Protein AF-A0A7W4J9Q9-F1 (afdb_monomer_lite)

Secondary structure (DSSP, 8-state):
-PPPSSSEEEEEEEEETTEEEEEEEES--TTEEEEEEEETTEEEEE--GGGS-B--HHHHHHS-TTS--EEEEEEEEPPTT--HHHHHTEEEEEEESSPPEEEESS---SPPPHHHHS-GGGS-EEEEEEESS-HHHHHHHHHHHHHH-SS--EEEEEE-S-SSTHHHHHTTSTT-EEEE-----HHHHHHHHHHIIIIIS--SEEEEE-TTEEE-STTTHHHHHHHHHHHSEEEE--TTSPPPSS--SBTTB-EEES----SEEEEEHHHHHHHB---TT--SSSSHHHHHHHHHHHTT-SEEE-TTSS-EEEEEE--SEEEPP------HHHHHHHHHHHHHHTTS-S-B-S-SSHHHHHHHHHHHTT-EE-

Foldseek 3Di:
DPQPPDQKDWQDWDDFPQKTKTKIKGFALPQFPWKFKDQVPDTQDTADPVQKQDDDPVQVVSYDPVTSMMIGIGMGGRDQQDFQVSLQRIWMWRDHPDDTDTGRSAHDPDDADPRRRGRPLPFAEEEEEEDEQCQPLLLVQVVLCVVAAPHQYAYEYEYQAHPDCNVVSVVPDANYKYFYDHHQEDQLSVLLRCCCVQPVVVGQKYKYAYSQKGAPGRNLCVQLSLLCSVQQKAAADDPPDDQAPDFDQTSRTFGWAQDGDPNMMMGGSVLCVQQNGFDSVLRYDACRVVLLQLLSQVVRGAWHQDPVNQGIIGGHHPRNIDGDDDDDPDDPVSHVSVVVVSVVPSPDHRHDYSDDDPVRVVVSVVSSVRIDRD

Organism: NCBI:txid112140

Sequence (374 aa):
MTVPDHRYAIDHIRTTGNRVSISGWFLDCVGCDRLAVLCGEVRLHVARPEEWRQPSADVAALSDPRYDAVRFHVVFPFPPELSLAMLRRMVLSFEGDGPARVLPVHAEDGPDGEPARTPLRALRLGIGIPTYNRAALVRETVRRVLDMTQFDPVVLVANDGSTDDTAEVLARIPGIHVLDAPNAGIAWNKNRLLFHLHEVEACDIVLLLEDDARPTVYGWNIDWMLACLRHGHVNFAPPWFPRASCGNGSWHDPFHNDVLTAQCSGFSREALSYVGYIDTRFGRYGHEHVEHTSRMIRMGYGGLTKEDGASKTFFLLDGAIEIVESVSNFSQQQVDENSEIFHRIHGECAYRPPWRDDTQIRRLRDEMRQVRRQ

InterPro domains:
  IPR001173 Glycosyltransferase 2-like [PF00535] (127-196)
  IPR029044 Nucleotide-diphospho-sugar transferases [G3DSA:3.90.550.10] (117-308)
  IPR029044 Nucleotide-diphospho-sugar transferases [SSF53448] (124-301)

Radius of gyration: 22.48 Å; chains: 1; bounding box: 54×37×67 Å

pLDDT: mean 92.29, std 9.01, range [39.62, 98.94]

Structure (mmCIF, N/CA/C/O backbone):
data_AF-A0A7W4J9Q9-F1
#
_entry.id   AF-A0A7W4J9Q9-F1
#
loop_
_atom_site.group_PDB
_atom_site.id
_atom_site.type_symbol
_atom_site.label_atom_id
_atom_site.label_alt_id
_atom_site.label_comp_id
_atom_site.label_asym_id
_atom_site.label_entity_id
_atom_site.label_seq_id
_atom_site.pdbx_PDB_ins_code
_atom_site.Cartn_x
_atom_site.Cartn_y
_atom_site.Cartn_z
_atom_site.occupancy
_atom_site.B_iso_or_equiv
_atom_site.auth_seq_id
_atom_site.auth_comp_id
_atom_site.auth_asym_id
_atom_site.auth_atom_id
_atom_site.pdbx_PDB_model_num
ATOM 1 N N . MET A 1 1 ? 25.252 22.037 -18.593 1.00 40.94 1 MET A N 1
ATOM 2 C CA . MET A 1 1 ? 24.628 20.882 -17.921 1.00 40.94 1 MET A CA 1
ATOM 3 C C . MET A 1 1 ? 25.564 19.711 -18.098 1.00 40.94 1 MET A C 1
ATOM 5 O O . MET A 1 1 ? 25.946 19.429 -19.226 1.00 40.94 1 MET A O 1
ATOM 9 N N . THR A 1 2 ? 26.035 19.129 -17.001 1.00 39.62 2 THR A N 1
ATOM 10 C CA . THR A 1 2 ? 26.768 17.862 -17.021 1.00 39.62 2 THR A CA 1
ATOM 11 C C . THR A 1 2 ? 25.844 16.786 -17.586 1.00 39.62 2 THR A C 1
ATOM 13 O O . THR A 1 2 ? 24.688 16.699 -17.177 1.00 39.62 2 THR A O 1
ATOM 16 N N . VAL A 1 3 ? 26.329 16.019 -18.566 1.00 43.12 3 VAL A N 1
ATOM 17 C CA . VAL A 1 3 ? 25.645 14.804 -19.033 1.00 43.12 3 VAL A CA 1
ATOM 18 C C . VAL A 1 3 ? 25.423 13.918 -17.799 1.00 43.12 3 VAL A C 1
ATOM 20 O O . VAL A 1 3 ? 26.357 13.807 -17.002 1.00 43.12 3 VAL A O 1
ATOM 23 N N . PRO A 1 4 ? 24.227 13.342 -17.583 1.00 52.12 4 PRO A N 1
ATOM 24 C CA . PRO A 1 4 ? 24.021 12.423 -16.469 1.00 52.12 4 PRO A CA 1
ATOM 25 C C . PRO A 1 4 ? 25.055 11.285 -16.530 1.00 52.12 4 PRO A C 1
ATOM 27 O O . PRO A 1 4 ? 25.358 10.800 -17.620 1.00 52.12 4 PRO A O 1
ATOM 30 N N . ASP A 1 5 ? 25.567 10.823 -15.383 1.00 58.25 5 ASP A N 1
ATOM 31 C CA . ASP A 1 5 ? 26.502 9.677 -15.320 1.00 58.25 5 ASP A CA 1
ATOM 32 C C . ASP A 1 5 ? 25.902 8.383 -15.921 1.00 58.25 5 ASP A C 1
ATOM 34 O O . ASP A 1 5 ? 26.623 7.441 -16.256 1.00 58.25 5 ASP A O 1
ATOM 38 N N . HIS A 1 6 ? 24.579 8.346 -16.123 1.00 69.31 6 HIS A N 1
ATOM 39 C CA . HIS A 1 6 ? 23.837 7.244 -16.727 1.00 69.31 6 HIS A CA 1
ATOM 40 C C . HIS A 1 6 ? 23.218 7.636 -18.078 1.00 69.31 6 HIS A C 1
ATOM 42 O O . HIS A 1 6 ? 22.642 8.709 -18.237 1.00 69.31 6 HIS A O 1
ATOM 48 N N . ARG A 1 7 ? 23.287 6.729 -19.064 1.00 84.62 7 ARG A N 1
ATOM 49 C CA . ARG A 1 7 ? 22.742 6.944 -20.421 1.00 84.62 7 ARG A CA 1
ATOM 50 C C . ARG A 1 7 ? 21.244 6.638 -20.557 1.00 84.62 7 ARG A C 1
ATOM 52 O O . ARG A 1 7 ? 20.725 6.733 -21.665 1.00 84.62 7 ARG A O 1
ATOM 59 N N . TYR A 1 8 ? 20.563 6.243 -19.483 1.00 90.19 8 TYR A N 1
ATOM 60 C CA . TYR A 1 8 ? 19.130 5.935 -19.467 1.00 90.19 8 TYR A CA 1
ATOM 61 C C . TYR A 1 8 ? 18.551 6.120 -18.061 1.00 90.19 8 TYR A C 1
ATOM 63 O O . TYR A 1 8 ? 19.305 6.087 -17.084 1.00 90.19 8 TYR A O 1
ATOM 71 N N . ALA A 1 9 ? 17.228 6.241 -17.963 1.00 89.88 9 ALA A N 1
ATOM 72 C CA . ALA A 1 9 ? 16.505 6.081 -16.705 1.00 89.88 9 ALA A CA 1
ATOM 73 C C . ALA A 1 9 ? 15.103 5.504 -16.935 1.00 89.88 9 ALA A C 1
ATOM 75 O O . ALA A 1 9 ? 14.521 5.643 -18.015 1.00 89.88 9 ALA A O 1
ATOM 76 N N . ILE A 1 10 ? 14.573 4.865 -15.891 1.00 92.56 10 ILE A N 1
ATOM 77 C CA . ILE A 1 10 ? 13.181 4.423 -15.808 1.00 92.56 10 ILE A CA 1
ATOM 78 C C . ILE A 1 10 ? 12.444 5.416 -14.918 1.00 92.56 10 ILE A C 1
ATOM 80 O O . ILE A 1 10 ? 12.724 5.506 -13.725 1.00 92.56 10 ILE A O 1
ATOM 84 N N . ASP A 1 11 ? 11.515 6.156 -15.512 1.00 91.25 11 ASP A N 1
ATOM 85 C CA . ASP A 1 11 ? 10.716 7.148 -14.799 1.00 91.25 11 ASP A CA 1
ATOM 86 C C . ASP A 1 11 ? 9.632 6.439 -13.983 1.00 91.25 11 ASP A C 1
ATOM 88 O O . ASP A 1 11 ? 9.501 6.652 -12.785 1.00 91.25 11 ASP A O 1
ATOM 92 N N . HIS A 1 12 ? 8.861 5.555 -14.622 1.00 91.56 12 HIS A N 1
ATOM 93 C CA . HIS A 1 12 ? 7.741 4.885 -13.972 1.00 91.56 12 HIS A CA 1
ATOM 94 C C . HIS A 1 12 ? 7.544 3.459 -14.478 1.00 91.56 12 HIS A C 1
ATOM 96 O O . HIS A 1 12 ? 7.502 3.216 -15.683 1.00 91.56 12 HIS A O 1
ATOM 102 N N . ILE A 1 13 ? 7.294 2.548 -13.547 1.00 94.44 13 ILE A N 1
ATOM 103 C CA . ILE A 1 13 ? 6.701 1.236 -13.772 1.00 94.44 13 ILE A CA 1
ATOM 104 C C . ILE A 1 13 ? 5.358 1.263 -13.059 1.00 94.44 13 ILE A C 1
ATOM 106 O O . ILE A 1 13 ? 5.313 1.268 -11.829 1.00 94.44 13 ILE A O 1
ATOM 110 N N . ARG A 1 14 ? 4.269 1.299 -13.821 1.00 91.69 14 ARG A N 1
ATOM 111 C CA . ARG A 1 14 ? 2.913 1.287 -13.264 1.00 91.69 14 ARG A CA 1
ATOM 112 C C . ARG A 1 14 ? 2.184 0.034 -13.683 1.00 91.69 14 ARG A C 1
ATOM 114 O O . ARG A 1 14 ? 2.324 -0.442 -14.815 1.00 91.69 14 ARG A O 1
ATOM 121 N N . THR A 1 15 ? 1.382 -0.467 -12.765 1.00 89.62 15 THR A N 1
ATOM 122 C CA . THR A 1 15 ? 0.437 -1.540 -13.027 1.00 89.62 15 THR A CA 1
ATOM 123 C C . THR A 1 15 ? -0.964 -0.986 -12.829 1.00 89.62 15 THR A C 1
ATOM 125 O O . THR A 1 15 ? -1.290 -0.390 -11.806 1.00 89.62 15 THR A O 1
ATOM 128 N N . THR A 1 16 ? -1.794 -1.061 -13.863 1.00 84.69 16 THR A N 1
ATOM 129 C CA . THR A 1 16 ? -3.147 -0.500 -13.800 1.00 84.69 16 THR A CA 1
ATOM 130 C C . THR A 1 16 ? -4.058 -1.339 -14.671 1.00 84.69 16 THR A C 1
ATOM 132 O O . THR A 1 16 ? -3.835 -1.505 -15.876 1.00 84.69 16 THR A O 1
ATOM 135 N N . GLY A 1 17 ? -5.070 -1.914 -14.029 1.00 79.81 17 GLY A N 1
ATOM 136 C CA . GLY A 1 17 ? -5.828 -3.040 -14.546 1.00 79.81 17 GLY A CA 1
ATOM 137 C C . GLY A 1 17 ? -4.949 -4.144 -15.132 1.00 79.81 17 GLY A C 1
ATOM 138 O O . GLY A 1 17 ? -3.860 -4.439 -14.652 1.00 79.81 17 GLY A O 1
ATOM 139 N N . ASN A 1 18 ? -5.406 -4.731 -16.237 1.00 87.69 18 ASN A N 1
ATOM 140 C CA . ASN A 1 18 ? -4.738 -5.868 -16.873 1.00 87.69 18 ASN A CA 1
ATOM 141 C C . ASN A 1 18 ? -3.543 -5.462 -17.760 1.00 87.69 18 ASN A C 1
ATOM 143 O O . ASN A 1 18 ? -3.302 -6.093 -18.796 1.00 87.69 18 ASN A O 1
ATOM 147 N N . ARG A 1 19 ? -2.797 -4.411 -17.393 1.00 93.69 19 ARG A N 1
ATOM 148 C CA . ARG A 1 19 ? -1.620 -3.926 -18.132 1.00 93.69 19 ARG A CA 1
ATOM 149 C C . ARG A 1 19 ? -0.478 -3.498 -17.212 1.00 93.69 19 ARG A C 1
ATOM 151 O O . ARG A 1 19 ? -0.696 -3.040 -16.092 1.00 93.69 19 ARG A O 1
ATOM 158 N N . VAL A 1 20 ? 0.735 -3.608 -17.744 1.00 95.12 20 VAL A N 1
ATOM 159 C CA . VAL A 1 20 ? 1.964 -3.034 -17.188 1.00 95.12 20 VAL A CA 1
ATOM 160 C C . VAL A 1 20 ? 2.452 -1.962 -18.155 1.00 95.12 20 VAL A C 1
ATOM 162 O O . VAL A 1 20 ? 2.459 -2.183 -19.368 1.00 95.12 20 VAL A O 1
ATOM 165 N N . SER A 1 21 ? 2.856 -0.809 -17.632 1.00 95.25 21 SER A N 1
ATOM 166 C CA . SER A 1 21 ? 3.489 0.250 -18.417 1.00 95.25 21 SER A CA 1
ATOM 167 C C . SER A 1 21 ? 4.864 0.594 -17.868 1.00 95.25 21 SER A C 1
ATOM 169 O O . SER A 1 21 ? 5.003 0.762 -16.655 1.00 95.25 21 SER A O 1
ATOM 171 N N . ILE A 1 22 ? 5.843 0.752 -18.756 1.00 96.31 22 ILE A N 1
ATOM 172 C CA . ILE A 1 22 ? 7.203 1.183 -18.426 1.00 96.31 22 ILE A CA 1
ATOM 173 C C . ILE A 1 22 ? 7.496 2.465 -19.205 1.00 96.31 22 ILE A C 1
ATOM 175 O O . ILE A 1 22 ? 7.500 2.466 -20.439 1.00 96.31 22 ILE A O 1
ATOM 179 N N . SER A 1 23 ? 7.748 3.547 -18.478 1.00 95.12 23 SER A N 1
ATOM 180 C CA . SER A 1 23 ? 8.105 4.860 -19.014 1.00 95.12 23 SER A CA 1
ATOM 181 C C . SER A 1 23 ? 9.550 5.195 -18.684 1.00 95.12 23 SER A C 1
ATOM 183 O O . SER A 1 23 ? 10.000 4.943 -17.566 1.00 95.12 23 SER A O 1
ATOM 185 N N . GLY A 1 24 ? 10.259 5.816 -19.618 1.00 94.00 24 GLY A N 1
ATOM 186 C CA . GLY A 1 24 ? 11.627 6.262 -19.390 1.00 94.00 24 GLY A CA 1
ATOM 187 C C . GLY A 1 24 ? 12.267 6.878 -20.624 1.00 94.00 24 GLY A C 1
ATOM 188 O O . GLY A 1 24 ? 11.590 7.240 -21.596 1.00 94.00 24 GLY A O 1
ATOM 189 N N . TRP A 1 25 ? 13.590 6.992 -20.579 1.00 92.31 25 TRP A N 1
ATOM 190 C CA . TRP A 1 25 ? 14.394 7.543 -21.665 1.00 92.31 25 TRP A CA 1
ATOM 191 C C . TRP A 1 25 ? 15.736 6.829 -21.817 1.00 92.31 25 TRP A C 1
ATOM 193 O O . TRP A 1 25 ? 16.263 6.250 -20.868 1.00 92.31 25 TRP A O 1
ATOM 203 N N . PHE A 1 26 ? 16.293 6.884 -23.028 1.00 90.38 26 PHE A N 1
ATOM 204 C CA . PHE A 1 26 ? 17.590 6.308 -23.382 1.00 90.38 26 PHE A CA 1
ATOM 205 C C . PHE A 1 26 ? 18.322 7.201 -24.391 1.00 90.38 26 PHE A C 1
ATOM 207 O O . PHE A 1 26 ? 17.710 7.677 -25.342 1.00 90.38 26 PHE A O 1
ATOM 214 N N . LEU A 1 27 ? 19.623 7.435 -24.190 1.00 87.19 27 LEU A N 1
ATOM 215 C CA . LEU A 1 27 ? 20.432 8.360 -25.001 1.00 87.19 27 LEU A CA 1
ATOM 216 C C . LEU A 1 27 ? 21.249 7.679 -26.114 1.00 87.19 27 LEU A C 1
ATOM 218 O O . LEU A 1 27 ? 21.795 8.363 -26.968 1.00 87.19 27 LEU A O 1
ATOM 222 N N . ASP A 1 28 ? 21.399 6.353 -26.108 1.00 86.38 28 ASP A N 1
ATOM 223 C CA . ASP A 1 28 ? 22.312 5.637 -27.019 1.00 86.38 28 ASP A CA 1
ATOM 224 C C . ASP A 1 28 ? 21.544 4.692 -27.955 1.00 86.38 28 ASP A C 1
ATOM 226 O O . ASP A 1 28 ? 21.800 3.489 -28.021 1.00 86.38 28 ASP A O 1
ATOM 230 N N . CYS A 1 29 ? 20.545 5.252 -28.646 1.00 85.25 29 CYS A N 1
ATOM 231 C CA . CYS A 1 29 ? 19.614 4.511 -29.499 1.00 85.25 29 CYS A CA 1
ATOM 232 C C . CYS A 1 29 ? 20.022 4.470 -30.986 1.00 85.25 29 CYS A C 1
ATOM 234 O O . CYS A 1 29 ? 19.259 4.012 -31.841 1.00 85.25 29 CYS A O 1
ATOM 236 N N . VAL A 1 30 ? 21.232 4.938 -31.316 1.00 85.31 30 VAL A N 1
ATOM 237 C CA . VAL A 1 30 ? 21.709 5.040 -32.703 1.00 85.31 30 VAL A CA 1
ATOM 238 C C . VAL A 1 30 ? 21.669 3.662 -33.368 1.00 85.31 30 VAL A C 1
ATOM 240 O O . VAL A 1 30 ? 22.252 2.702 -32.866 1.00 85.31 30 VAL A O 1
ATOM 243 N N . GLY A 1 31 ? 20.981 3.566 -34.509 1.00 87.56 31 GLY A N 1
ATOM 244 C CA . GLY A 1 31 ? 20.865 2.327 -35.288 1.00 87.56 31 GLY A CA 1
ATOM 245 C C . GLY A 1 31 ? 19.892 1.287 -34.722 1.00 87.56 31 GLY A C 1
ATOM 246 O O . GLY A 1 31 ? 19.780 0.209 -35.297 1.00 87.56 31 GLY A O 1
ATOM 247 N N . CYS A 1 32 ? 19.181 1.586 -33.631 1.00 91.00 32 CYS A N 1
ATOM 248 C CA . CYS A 1 32 ? 18.130 0.707 -33.121 1.00 91.00 32 CYS A CA 1
ATOM 249 C C . CYS A 1 32 ? 16.823 0.948 -33.891 1.00 91.00 32 CYS A C 1
ATOM 251 O O . CYS A 1 32 ? 16.349 2.080 -33.963 1.00 91.00 32 CYS A O 1
ATOM 253 N N . ASP A 1 33 ? 16.188 -0.088 -34.422 1.00 93.38 33 ASP A N 1
ATOM 254 C CA . ASP A 1 33 ? 14.917 0.005 -35.155 1.00 93.38 33 ASP A CA 1
ATOM 255 C C . ASP A 1 33 ? 13.745 -0.656 -34.418 1.00 93.38 33 ASP A C 1
ATOM 257 O O . ASP A 1 33 ? 12.594 -0.567 -34.855 1.00 93.38 33 ASP A O 1
ATOM 261 N N . ARG A 1 34 ? 14.021 -1.273 -33.266 1.00 95.38 34 ARG A N 1
ATOM 262 C CA . ARG A 1 34 ? 13.040 -2.011 -32.476 1.00 95.38 34 ARG A CA 1
ATOM 263 C C . ARG A 1 34 ? 13.348 -1.933 -30.987 1.00 95.38 34 ARG A C 1
ATOM 265 O O . ARG A 1 34 ? 14.501 -1.983 -30.573 1.00 95.38 34 ARG A O 1
ATOM 272 N N . LEU A 1 35 ? 12.290 -1.871 -30.185 1.00 96.75 35 LEU A N 1
ATOM 273 C CA . LEU A 1 35 ? 12.335 -1.983 -28.730 1.00 96.75 35 LEU A CA 1
ATOM 274 C C . LEU A 1 35 ? 11.460 -3.162 -28.295 1.00 96.75 35 LEU A C 1
ATOM 276 O O . LEU A 1 35 ? 10.319 -3.293 -28.737 1.00 96.75 35 LEU A O 1
ATOM 280 N N . ALA A 1 36 ? 11.981 -4.027 -27.433 1.00 97.38 36 ALA A N 1
ATOM 281 C CA . ALA A 1 36 ? 11.251 -5.153 -26.861 1.00 97.38 36 ALA A CA 1
ATOM 282 C C . ALA A 1 36 ? 11.391 -5.202 -25.336 1.00 97.38 36 ALA A C 1
ATOM 284 O O . ALA A 1 36 ? 12.409 -4.792 -24.783 1.00 97.38 36 ALA A O 1
ATOM 285 N N . VAL A 1 37 ? 10.376 -5.747 -24.665 1.00 97.88 37 VAL A N 1
ATOM 286 C CA . VAL A 1 37 ? 10.433 -6.095 -23.239 1.00 97.88 37 VAL A CA 1
ATOM 287 C C . VAL A 1 37 ? 10.696 -7.590 -23.140 1.00 97.88 37 VAL A C 1
ATOM 289 O O . VAL A 1 37 ? 9.910 -8.394 -23.654 1.00 97.88 37 VAL A O 1
ATOM 292 N N . LEU A 1 38 ? 11.795 -7.968 -22.494 1.00 97.31 38 LEU A N 1
ATOM 293 C CA . LEU A 1 38 ? 12.205 -9.359 -22.315 1.00 97.31 38 LEU A CA 1
ATOM 294 C C . LEU A 1 38 ? 12.235 -9.719 -20.827 1.00 97.31 38 LEU A C 1
ATOM 296 O O . LEU A 1 38 ? 12.513 -8.872 -19.985 1.00 97.31 38 LEU A O 1
ATOM 300 N N . CYS A 1 39 ? 12.001 -10.988 -20.510 1.00 95.38 39 CYS A N 1
ATOM 301 C CA . CYS A 1 39 ? 12.243 -11.573 -19.193 1.00 95.38 39 CYS A CA 1
ATOM 302 C C . CYS A 1 39 ? 12.957 -12.917 -19.381 1.00 95.38 39 CYS A C 1
ATOM 304 O O . CYS A 1 39 ? 12.333 -13.930 -19.712 1.00 95.38 39 CYS A O 1
ATOM 306 N N . GLY A 1 40 ? 14.280 -12.933 -19.195 1.00 90.81 40 GLY A N 1
ATOM 307 C CA . GLY A 1 40 ? 15.115 -14.050 -19.647 1.00 90.81 40 GLY A CA 1
ATOM 308 C C . GLY A 1 40 ? 15.024 -14.215 -21.168 1.00 90.81 40 GLY A C 1
ATOM 309 O O . GLY A 1 40 ? 15.166 -13.244 -21.903 1.00 90.81 40 GLY A O 1
ATOM 310 N N . GLU A 1 41 ? 14.743 -15.429 -21.639 1.00 91.62 41 GLU A N 1
ATOM 311 C CA . GLU A 1 41 ? 14.572 -15.719 -23.074 1.00 91.62 41 GLU A CA 1
ATOM 312 C C . GLU A 1 41 ? 13.168 -15.374 -23.604 1.00 91.62 41 GLU A C 1
ATOM 314 O O . GLU A 1 41 ? 12.925 -15.399 -24.811 1.00 91.62 41 GLU A O 1
ATOM 319 N N . VAL A 1 42 ? 12.221 -15.045 -22.718 1.00 94.56 42 VAL A N 1
ATOM 320 C CA . VAL A 1 42 ? 10.831 -14.777 -23.099 1.00 94.56 42 VAL A CA 1
ATOM 321 C C . VAL A 1 42 ? 10.676 -13.324 -23.529 1.00 94.56 42 VAL A C 1
ATOM 323 O O . VAL A 1 42 ? 10.935 -12.403 -22.754 1.00 94.56 42 VAL A O 1
ATOM 326 N N . ARG A 1 43 ? 10.173 -13.110 -24.747 1.00 96.38 43 ARG A N 1
ATOM 327 C CA . ARG A 1 43 ? 9.757 -11.791 -25.237 1.00 96.38 43 ARG A CA 1
ATOM 328 C C . ARG A 1 43 ? 8.316 -11.514 -24.817 1.00 96.38 43 ARG A C 1
ATOM 330 O O . ARG A 1 43 ? 7.394 -12.136 -25.335 1.00 96.38 43 ARG A O 1
ATOM 337 N N . LEU A 1 44 ? 8.137 -10.585 -23.883 1.00 96.62 44 LEU A N 1
ATOM 338 C CA . LEU A 1 44 ? 6.828 -10.205 -23.344 1.00 96.62 44 LEU A CA 1
ATOM 339 C C . LEU A 1 44 ? 6.091 -9.233 -24.267 1.00 96.62 44 LEU A C 1
ATOM 341 O O . LEU A 1 44 ? 4.872 -9.312 -24.394 1.00 96.62 44 LEU A O 1
ATOM 345 N N . HIS A 1 45 ? 6.826 -8.323 -24.912 1.00 97.56 45 HIS A N 1
ATOM 346 C CA . HIS A 1 45 ? 6.251 -7.314 -25.802 1.00 97.56 45 HIS A CA 1
ATOM 347 C C . HIS A 1 45 ? 7.259 -6.823 -26.836 1.00 97.56 45 HIS A C 1
ATOM 349 O O . HIS A 1 45 ? 8.463 -6.800 -26.577 1.00 97.56 45 HIS A O 1
ATOM 355 N N . VAL A 1 46 ? 6.757 -6.386 -27.989 1.00 97.50 46 VAL A N 1
ATOM 356 C CA . VAL A 1 46 ? 7.504 -5.587 -28.969 1.00 97.50 46 VAL A CA 1
ATOM 357 C C . VAL A 1 46 ? 6.808 -4.240 -29.055 1.00 97.50 46 VAL A C 1
ATOM 359 O O . VAL A 1 46 ? 5.640 -4.185 -29.438 1.00 97.50 46 VAL A O 1
ATOM 362 N N . ALA A 1 47 ? 7.522 -3.179 -28.685 1.00 96.44 47 ALA A N 1
ATOM 363 C CA . ALA A 1 47 ? 6.996 -1.827 -28.686 1.00 96.44 47 ALA A CA 1
ATOM 364 C C . ALA A 1 47 ? 6.639 -1.397 -30.112 1.00 96.44 47 ALA A C 1
ATOM 366 O O . ALA A 1 47 ? 7.422 -1.559 -31.054 1.00 96.44 47 ALA A O 1
ATOM 367 N N . ARG A 1 48 ? 5.446 -0.833 -30.265 1.00 93.81 48 ARG A N 1
ATOM 368 C CA . ARG A 1 48 ? 4.996 -0.221 -31.516 1.00 93.81 48 ARG A CA 1
ATOM 369 C C . ARG A 1 48 ? 5.663 1.139 -31.705 1.00 93.81 48 ARG A C 1
ATOM 371 O O . ARG A 1 48 ? 6.039 1.745 -30.706 1.00 93.81 48 ARG A O 1
ATOM 378 N N . PRO A 1 49 ? 5.783 1.663 -32.937 1.00 87.12 49 PRO A N 1
ATOM 379 C CA . PRO A 1 49 ? 6.432 2.952 -33.183 1.00 87.12 49 PRO A CA 1
ATOM 380 C C . PRO A 1 49 ? 5.895 4.113 -32.334 1.00 87.12 49 PRO A C 1
ATOM 382 O O . PRO A 1 49 ? 6.659 4.999 -31.993 1.00 87.12 49 PRO A O 1
ATOM 385 N N . GLU A 1 50 ? 4.616 4.114 -31.959 1.00 90.44 50 GLU A N 1
ATOM 386 C CA . GLU A 1 50 ? 4.014 5.140 -31.097 1.00 90.44 50 GLU A CA 1
ATOM 387 C C . GLU A 1 50 ? 4.411 5.041 -29.610 1.00 90.44 50 GLU A C 1
ATOM 389 O O . GLU A 1 50 ? 4.288 6.017 -28.868 1.00 90.44 50 GLU A O 1
ATOM 394 N N . GLU A 1 51 ? 4.893 3.881 -29.165 1.00 92.31 51 GLU A N 1
ATOM 395 C CA . GLU A 1 51 ? 5.280 3.608 -27.774 1.00 92.31 51 GLU A CA 1
ATOM 396 C C . GLU A 1 51 ? 6.733 4.006 -27.473 1.00 92.31 51 GLU A C 1
ATOM 398 O O . GLU A 1 51 ? 7.158 3.982 -26.319 1.00 92.31 51 GLU A O 1
ATOM 403 N N . TRP A 1 52 ? 7.528 4.368 -28.484 1.00 90.94 52 TRP A N 1
ATOM 404 C CA . TRP A 1 52 ? 8.921 4.790 -28.310 1.00 90.94 52 TRP A CA 1
ATOM 405 C C . TRP A 1 52 ? 9.361 5.760 -29.410 1.00 90.94 52 TRP A C 1
ATOM 407 O O . TRP A 1 52 ? 8.580 6.105 -30.285 1.00 90.94 52 TRP A O 1
ATOM 417 N N . ARG A 1 53 ? 10.593 6.280 -29.332 1.00 83.81 53 ARG A N 1
ATOM 418 C CA . ARG A 1 53 ? 11.079 7.378 -30.198 1.00 83.81 53 ARG A CA 1
ATOM 419 C C . ARG A 1 53 ? 10.216 8.645 -30.122 1.00 83.81 53 ARG A C 1
ATOM 421 O O . ARG A 1 53 ? 10.159 9.423 -31.073 1.00 83.81 53 ARG A O 1
ATOM 428 N N . GLN A 1 54 ? 9.571 8.888 -28.980 1.00 79.94 54 GLN A N 1
ATOM 429 C CA . GLN A 1 54 ? 8.824 10.127 -28.792 1.00 79.94 54 GLN A CA 1
ATOM 430 C C . GLN A 1 54 ? 9.791 11.315 -28.626 1.00 79.94 54 GLN A C 1
ATOM 432 O O . GLN A 1 54 ? 10.742 11.206 -27.841 1.00 79.94 54 GLN A O 1
ATOM 437 N N . PRO A 1 55 ? 9.572 12.447 -29.330 1.00 72.19 55 PRO A N 1
ATOM 438 C CA . PRO A 1 55 ? 10.360 13.658 -29.133 1.00 72.19 55 PRO A CA 1
ATOM 439 C C . PRO A 1 55 ? 10.217 14.165 -27.699 1.00 72.19 55 PRO A C 1
ATOM 441 O O . PRO A 1 55 ? 9.121 14.182 -27.142 1.00 72.19 55 PRO A O 1
ATOM 444 N N . SER A 1 56 ? 11.316 14.617 -27.105 1.00 71.94 56 SER A N 1
ATOM 445 C CA . SER A 1 56 ? 11.345 15.026 -25.704 1.00 71.94 56 SER A CA 1
ATOM 446 C C . SER A 1 56 ? 12.321 16.174 -25.534 1.00 71.94 56 SER A C 1
ATOM 448 O O . SER A 1 56 ? 13.522 16.001 -25.708 1.00 71.94 56 SER A O 1
ATOM 450 N N . ALA A 1 57 ? 11.799 17.364 -25.242 1.00 73.12 57 ALA A N 1
ATOM 451 C CA . ALA A 1 57 ? 12.612 18.575 -25.137 1.00 73.12 57 ALA A CA 1
ATOM 452 C C . ALA A 1 57 ? 13.593 18.515 -23.954 1.00 73.12 57 ALA A C 1
ATOM 454 O O . ALA A 1 57 ? 14.720 18.990 -24.053 1.00 73.12 57 ALA A O 1
ATOM 455 N N . ASP A 1 58 ? 13.171 17.896 -22.856 1.00 73.12 58 ASP A N 1
ATOM 456 C CA . ASP A 1 58 ? 13.970 17.643 -21.661 1.00 73.12 58 ASP A CA 1
ATOM 457 C C . ASP A 1 58 ? 15.109 16.652 -21.933 1.00 73.12 58 ASP A C 1
ATOM 459 O O . ASP A 1 58 ? 16.252 16.930 -21.579 1.00 73.12 58 ASP A O 1
ATOM 463 N N . VAL A 1 59 ? 14.843 15.553 -22.644 1.00 74.56 59 VAL A N 1
ATOM 464 C CA . VAL A 1 59 ? 15.882 14.587 -23.026 1.00 74.56 59 VAL A CA 1
ATOM 465 C C . VAL A 1 59 ? 16.801 15.159 -24.114 1.00 74.56 59 VAL A C 1
ATOM 467 O O . VAL A 1 59 ? 18.016 14.984 -24.040 1.00 74.56 59 VAL A O 1
ATOM 470 N N . ALA A 1 60 ? 16.261 15.923 -25.068 1.00 70.94 60 ALA A N 1
ATOM 471 C CA . ALA A 1 60 ? 17.046 16.615 -26.092 1.00 70.94 60 ALA A CA 1
ATOM 472 C C . ALA A 1 60 ? 18.011 17.653 -25.488 1.00 70.94 60 ALA A C 1
ATOM 474 O O . ALA A 1 60 ? 19.111 17.853 -26.000 1.00 70.94 60 ALA A O 1
ATOM 475 N N . ALA A 1 61 ? 17.633 18.292 -24.375 1.00 70.25 61 ALA A N 1
ATOM 476 C CA . ALA A 1 61 ? 18.503 19.210 -23.638 1.00 70.25 61 ALA A CA 1
ATOM 477 C C . ALA A 1 61 ? 19.625 18.495 -22.858 1.00 70.25 61 ALA A C 1
ATOM 479 O O . ALA A 1 61 ? 20.639 19.117 -22.534 1.00 70.25 61 ALA A O 1
ATOM 480 N N . LEU A 1 62 ? 19.452 17.204 -22.553 1.00 67.00 62 LEU A N 1
ATOM 481 C CA . LEU A 1 62 ? 20.471 16.348 -21.933 1.00 67.00 62 LEU A CA 1
ATOM 482 C C . LEU A 1 62 ? 21.434 15.743 -22.967 1.00 67.00 62 LEU A C 1
ATOM 484 O O . LEU A 1 62 ? 22.542 15.340 -22.608 1.00 67.00 62 LEU A O 1
ATOM 488 N N . SER A 1 63 ? 21.024 15.666 -24.235 1.00 62.59 63 SER A N 1
ATOM 489 C CA . SER A 1 63 ? 21.785 15.018 -25.301 1.00 62.59 63 SER A CA 1
ATOM 490 C C . SER A 1 63 ? 22.739 15.975 -26.022 1.00 62.59 63 SER A C 1
ATOM 492 O O . SER A 1 63 ? 22.338 17.016 -26.537 1.00 62.59 63 SER A O 1
ATOM 494 N N . ASP A 1 64 ? 24.007 15.577 -26.135 1.00 65.56 64 ASP A N 1
ATOM 495 C CA . ASP A 1 64 ? 24.897 16.068 -27.194 1.00 65.56 64 ASP A CA 1
ATOM 496 C C . ASP A 1 64 ? 24.307 15.655 -28.563 1.00 65.56 64 ASP A C 1
ATOM 498 O O . ASP A 1 64 ? 23.818 14.528 -28.666 1.00 65.56 64 ASP A O 1
ATOM 502 N N . PRO A 1 65 ? 24.366 16.492 -29.620 1.00 64.56 65 PRO A N 1
ATOM 503 C CA . PRO A 1 65 ? 23.856 16.159 -30.959 1.00 64.56 65 PRO A CA 1
ATOM 504 C C . PRO A 1 65 ? 24.371 14.837 -31.556 1.00 64.56 65 PRO A C 1
ATOM 506 O O . PRO A 1 65 ? 23.832 14.357 -32.550 1.00 64.56 65 PRO A O 1
ATOM 509 N N . ARG A 1 66 ? 25.433 14.256 -30.986 1.00 63.44 66 ARG A N 1
ATOM 510 C CA . ARG A 1 66 ? 25.979 12.939 -31.346 1.00 63.44 66 ARG A CA 1
ATOM 511 C C . ARG A 1 66 ? 25.168 11.744 -30.819 1.00 63.44 66 ARG A C 1
ATOM 513 O O . ARG A 1 66 ? 25.477 10.618 -31.202 1.00 63.44 66 ARG A O 1
ATOM 520 N N . TYR A 1 67 ? 24.185 11.959 -29.949 1.00 69.44 67 TYR A N 1
ATOM 521 C CA . TYR A 1 67 ? 23.367 10.912 -29.329 1.00 69.44 67 TYR A CA 1
ATOM 522 C C . TYR A 1 67 ? 21.946 10.884 -29.922 1.00 69.44 67 TYR A C 1
ATOM 524 O O . TYR A 1 67 ? 21.309 11.927 -30.047 1.00 69.44 67 TYR A O 1
ATOM 532 N N . ASP A 1 68 ? 21.440 9.693 -30.273 1.00 76.69 68 ASP A N 1
ATOM 533 C CA . ASP A 1 68 ? 20.034 9.478 -30.668 1.00 76.69 68 ASP A CA 1
ATOM 534 C C . ASP A 1 68 ? 19.220 9.171 -29.412 1.00 76.69 68 ASP A C 1
ATOM 536 O O . ASP A 1 68 ? 19.243 8.049 -28.893 1.00 76.69 68 ASP A O 1
ATOM 540 N N . ALA A 1 69 ? 18.567 10.206 -28.888 1.00 83.44 69 ALA A N 1
ATOM 541 C CA . ALA A 1 69 ? 17.863 10.149 -27.624 1.00 83.44 69 ALA A CA 1
ATOM 542 C C . ALA A 1 69 ? 16.365 9.898 -27.817 1.00 83.44 69 ALA A C 1
ATOM 544 O O . ALA A 1 69 ? 15.697 10.568 -28.606 1.00 83.44 69 ALA A O 1
ATOM 545 N N . VAL A 1 70 ? 15.822 8.945 -27.062 1.00 86.62 70 VAL A N 1
ATOM 546 C CA . VAL A 1 70 ? 14.436 8.493 -27.196 1.00 86.62 70 VAL A CA 1
ATOM 547 C C . VAL A 1 70 ? 13.731 8.495 -25.847 1.00 86.62 70 VAL A C 1
ATOM 549 O O . VAL A 1 70 ? 14.286 8.032 -24.849 1.00 86.62 70 VAL A O 1
ATOM 552 N N . ARG A 1 71 ? 12.477 8.960 -25.826 1.00 91.62 71 ARG A N 1
ATOM 553 C CA . ARG A 1 71 ? 11.514 8.594 -24.781 1.00 91.62 71 ARG A CA 1
ATOM 554 C C . ARG A 1 71 ? 10.717 7.372 -25.207 1.00 91.62 71 ARG A C 1
ATOM 556 O O . ARG A 1 71 ? 10.419 7.191 -26.392 1.00 91.62 71 ARG A O 1
ATOM 563 N N . PHE A 1 72 ? 10.356 6.561 -24.223 1.00 94.12 72 PHE A N 1
ATOM 564 C CA . PHE A 1 72 ? 9.462 5.429 -24.398 1.00 94.12 72 PHE A CA 1
ATOM 565 C C . PHE A 1 72 ? 8.396 5.398 -23.305 1.00 94.12 72 PHE A C 1
ATOM 567 O O . PHE A 1 72 ? 8.623 5.806 -22.166 1.00 94.12 72 PHE A O 1
ATOM 574 N N . HIS A 1 73 ? 7.229 4.903 -23.689 1.00 96.06 73 HIS A N 1
ATOM 575 C CA . HIS A 1 73 ? 6.109 4.545 -22.839 1.00 96.06 73 HIS A CA 1
ATOM 576 C C . HIS A 1 73 ? 5.530 3.245 -23.395 1.00 96.06 73 HIS A C 1
ATOM 578 O O . HIS A 1 73 ? 4.656 3.248 -24.262 1.00 96.06 73 HIS A O 1
ATOM 584 N N . VAL A 1 74 ? 6.093 2.129 -22.945 1.00 96.75 74 VAL A N 1
ATOM 585 C CA . VAL A 1 74 ? 5.754 0.800 -23.453 1.00 96.75 74 VAL A CA 1
ATOM 586 C C . VAL A 1 74 ? 4.650 0.213 -22.597 1.00 96.75 74 VAL A C 1
ATOM 588 O O . VAL A 1 74 ? 4.812 0.132 -21.379 1.00 96.75 74 VAL A O 1
ATOM 591 N N . VAL A 1 75 ? 3.554 -0.223 -23.217 1.00 96.19 75 VAL A N 1
ATOM 592 C CA . VAL A 1 75 ? 2.396 -0.767 -22.507 1.00 96.19 75 VAL A CA 1
ATOM 593 C C . VAL A 1 75 ? 2.087 -2.168 -23.014 1.00 96.19 75 VAL A C 1
ATOM 595 O O . VAL A 1 75 ? 1.788 -2.379 -24.186 1.00 96.19 75 VAL A O 1
ATOM 598 N N . PHE A 1 76 ? 2.089 -3.142 -22.111 1.00 95.94 76 PHE A N 1
ATOM 599 C CA . PHE A 1 76 ? 1.887 -4.543 -22.466 1.00 95.94 76 PHE A CA 1
ATOM 600 C C . PHE A 1 76 ? 0.911 -5.250 -21.518 1.00 95.94 76 PHE A C 1
ATOM 602 O O . PHE A 1 76 ? 0.636 -4.753 -20.421 1.00 95.94 76 PHE A O 1
ATOM 609 N N . PRO A 1 77 ? 0.313 -6.381 -21.943 1.00 95.69 77 PRO A N 1
ATOM 610 C CA . PRO A 1 77 ? -0.619 -7.133 -21.108 1.00 95.69 77 PRO A CA 1
ATOM 611 C C . PRO A 1 77 ? 0.010 -7.563 -19.782 1.00 95.69 77 PRO A C 1
ATOM 613 O O . PRO A 1 77 ? 1.181 -7.936 -19.740 1.00 95.69 77 PRO A O 1
ATOM 616 N N . PHE A 1 78 ? -0.786 -7.553 -18.713 1.00 95.06 78 PHE A N 1
ATOM 617 C CA . PHE A 1 78 ? -0.363 -8.022 -17.396 1.00 95.06 78 PHE A CA 1
ATOM 618 C C . PHE A 1 78 ? 0.047 -9.503 -17.451 1.00 95.06 78 PHE A C 1
ATOM 620 O O . PHE A 1 78 ? -0.798 -10.349 -17.764 1.00 95.06 78 PHE A O 1
ATOM 627 N N . PRO A 1 79 ? 1.311 -9.854 -17.145 1.00 94.94 79 PRO A N 1
ATOM 628 C CA . PRO A 1 79 ? 1.732 -11.250 -17.117 1.00 94.94 79 PRO A CA 1
ATOM 629 C C . PRO A 1 79 ? 1.032 -12.014 -15.977 1.00 94.94 79 PRO A C 1
ATOM 631 O O . PRO A 1 79 ? 1.096 -11.571 -14.833 1.00 94.94 79 PRO A O 1
ATOM 634 N N . PRO A 1 80 ? 0.408 -13.184 -16.216 1.00 92.88 80 PRO A N 1
ATOM 635 C CA . PRO A 1 80 ? -0.261 -13.951 -15.153 1.00 92.88 80 PRO A CA 1
ATOM 636 C C . PRO A 1 80 ? 0.655 -14.397 -14.003 1.00 92.88 80 PRO A C 1
ATOM 638 O O . PRO A 1 80 ? 0.184 -14.642 -12.892 1.00 92.88 80 PRO A O 1
ATOM 641 N N . GLU A 1 81 ? 1.953 -14.508 -14.285 1.00 94.75 81 GLU A N 1
ATOM 642 C CA . GLU A 1 81 ? 3.008 -14.884 -13.339 1.00 94.75 81 GLU A CA 1
ATOM 643 C C . GLU A 1 81 ? 3.799 -13.663 -12.833 1.00 94.75 81 GLU A C 1
ATOM 645 O O . GLU A 1 81 ? 4.907 -13.816 -12.322 1.00 94.75 81 GLU A O 1
ATOM 650 N N . LEU A 1 82 ? 3.267 -12.441 -12.998 1.00 95.50 82 LEU A N 1
ATOM 651 C CA . LEU A 1 82 ? 3.947 -11.227 -12.550 1.00 95.50 82 LEU A CA 1
ATOM 652 C C . LEU A 1 82 ? 4.242 -11.311 -11.047 1.00 95.50 82 LEU A C 1
ATOM 654 O O . LEU A 1 82 ? 3.329 -11.431 -10.232 1.00 95.50 82 LEU A O 1
ATOM 658 N N . SER A 1 83 ? 5.522 -11.211 -10.706 1.00 95.88 83 SER A N 1
ATOM 659 C CA . SER A 1 83 ? 6.065 -11.118 -9.351 1.00 95.88 83 SER A CA 1
ATOM 660 C C . SER A 1 83 ? 7.119 -10.009 -9.297 1.00 95.88 83 SER A C 1
ATOM 662 O O . SER A 1 83 ? 7.576 -9.528 -10.342 1.00 95.88 83 SER A O 1
ATOM 664 N N . LEU A 1 84 ? 7.533 -9.598 -8.094 1.00 95.12 84 LEU A N 1
ATOM 665 C CA . LEU A 1 84 ? 8.609 -8.611 -7.944 1.00 95.12 84 LEU A CA 1
ATOM 666 C C . LEU A 1 84 ? 9.921 -9.127 -8.564 1.00 95.12 84 LEU A C 1
ATOM 668 O O . LEU A 1 84 ? 10.598 -8.391 -9.281 1.00 95.12 84 LEU A O 1
ATOM 672 N N . ALA A 1 85 ? 10.228 -10.412 -8.377 1.00 94.44 85 ALA A N 1
ATOM 673 C CA . ALA A 1 85 ? 11.375 -11.078 -8.990 1.00 94.44 85 ALA A CA 1
ATOM 674 C C . ALA A 1 85 ? 11.295 -11.087 -10.526 1.00 94.44 85 ALA A C 1
ATOM 676 O O . ALA A 1 85 ? 12.305 -10.916 -11.210 1.00 94.44 85 ALA A O 1
ATOM 677 N N . MET A 1 86 ? 10.096 -11.267 -11.098 1.00 94.38 86 MET A N 1
ATOM 678 C CA . MET A 1 86 ? 9.911 -11.168 -12.547 1.00 94.38 86 MET A CA 1
ATOM 679 C C . MET A 1 86 ? 10.232 -9.755 -13.040 1.00 94.38 86 MET A C 1
ATOM 681 O O . MET A 1 86 ? 10.987 -9.631 -13.998 1.00 94.38 86 MET A O 1
ATOM 685 N N . LEU A 1 87 ? 9.723 -8.710 -12.374 1.00 94.12 87 LEU A N 1
ATOM 686 C CA . LEU A 1 87 ? 10.000 -7.307 -12.722 1.00 94.12 87 LEU A CA 1
ATOM 687 C C . LEU A 1 87 ? 11.496 -6.970 -12.651 1.00 94.12 87 LEU A C 1
ATOM 689 O O . LEU A 1 87 ? 12.007 -6.328 -13.565 1.00 94.12 87 LEU A O 1
ATOM 693 N N . ARG A 1 88 ? 12.209 -7.455 -11.628 1.00 92.19 88 ARG A N 1
ATOM 694 C CA . ARG A 1 88 ? 13.672 -7.296 -11.483 1.00 92.19 88 ARG A CA 1
ATOM 695 C C . ARG A 1 88 ? 14.463 -7.939 -12.622 1.00 92.19 88 ARG A C 1
ATOM 697 O O . ARG A 1 88 ? 15.496 -7.424 -13.028 1.00 92.19 88 ARG A O 1
ATOM 704 N N . ARG A 1 89 ? 13.953 -9.041 -13.176 1.00 93.25 89 ARG A N 1
ATOM 705 C CA . ARG A 1 89 ? 14.546 -9.745 -14.326 1.00 93.25 89 ARG A CA 1
ATOM 706 C C . ARG A 1 89 ? 14.117 -9.180 -15.679 1.00 93.25 89 ARG A C 1
ATOM 708 O O . ARG A 1 89 ? 14.623 -9.645 -16.705 1.00 93.25 89 ARG A O 1
ATOM 715 N N . MET A 1 90 ? 13.161 -8.248 -15.712 1.00 95.75 90 MET A N 1
ATOM 716 C CA . MET A 1 90 ? 12.743 -7.631 -16.963 1.00 95.75 90 MET A CA 1
ATOM 717 C C . MET A 1 90 ? 13.819 -6.681 -17.472 1.00 95.75 90 MET A C 1
ATOM 719 O O . MET A 1 90 ? 14.399 -5.889 -16.727 1.00 95.75 90 MET A O 1
ATOM 723 N N . VAL A 1 91 ? 14.031 -6.724 -18.781 1.00 96.56 91 VAL A N 1
ATOM 724 C CA . VAL A 1 91 ? 14.940 -5.827 -19.484 1.00 96.56 91 VAL A CA 1
ATOM 725 C C . VAL A 1 91 ? 14.250 -5.222 -20.700 1.00 96.56 91 VAL A C 1
ATOM 727 O O . VAL A 1 91 ? 13.433 -5.863 -21.366 1.00 96.56 91 VAL A O 1
ATOM 730 N N . LEU A 1 92 ? 14.609 -3.983 -21.006 1.00 96.88 92 LEU A N 1
ATOM 731 C CA . LEU A 1 92 ? 14.354 -3.342 -22.286 1.00 96.88 92 LEU A CA 1
ATOM 732 C C . LEU A 1 92 ? 15.492 -3.710 -23.239 1.00 96.88 92 LEU A C 1
ATOM 734 O O . LEU A 1 92 ? 16.660 -3.476 -22.931 1.00 96.88 92 LEU A O 1
ATOM 738 N N . SER A 1 93 ? 15.160 -4.288 -24.388 1.00 96.56 93 SER A N 1
ATOM 739 C CA . SER A 1 93 ? 16.113 -4.629 -25.443 1.00 96.56 93 SER A CA 1
ATOM 740 C C . SER A 1 93 ? 15.888 -3.723 -26.646 1.00 96.56 93 SER A C 1
ATOM 742 O O . SER A 1 93 ? 14.846 -3.803 -27.298 1.00 96.56 93 SER A O 1
ATOM 744 N N . PHE A 1 94 ? 16.851 -2.845 -26.917 1.00 95.00 94 PHE A N 1
ATOM 745 C CA . PHE A 1 94 ? 16.891 -2.031 -28.128 1.00 95.00 94 PHE A CA 1
ATOM 746 C C . PHE A 1 94 ? 17.720 -2.775 -29.178 1.00 95.00 94 PHE A C 1
ATOM 748 O O . PHE A 1 94 ? 18.898 -3.071 -28.964 1.00 95.00 94 PHE A O 1
ATOM 755 N N . GLU A 1 95 ? 17.079 -3.114 -30.288 1.00 95.25 95 GLU A N 1
ATOM 756 C CA . GLU A 1 95 ? 17.561 -4.034 -31.319 1.00 95.25 95 GLU A CA 1
ATOM 757 C C . GLU A 1 95 ? 17.746 -3.289 -32.650 1.00 95.25 95 GLU A C 1
ATOM 759 O O . GLU A 1 95 ? 17.060 -2.301 -32.908 1.00 95.25 95 GLU A O 1
ATOM 764 N N . GLY A 1 96 ? 18.665 -3.769 -33.489 1.00 92.88 96 GLY A N 1
ATOM 765 C CA . GLY A 1 96 ? 18.954 -3.254 -34.831 1.00 92.88 96 GLY A CA 1
ATOM 766 C C . GLY A 1 96 ? 19.950 -4.174 -35.548 1.00 92.88 96 GLY A C 1
ATOM 767 O O . GLY A 1 96 ? 20.054 -5.349 -35.196 1.00 92.88 96 GLY A O 1
ATOM 768 N N . ASP A 1 97 ? 20.730 -3.642 -36.493 1.00 89.69 97 ASP A N 1
ATOM 769 C CA . ASP A 1 97 ? 21.735 -4.420 -37.248 1.00 89.69 97 ASP A CA 1
ATOM 770 C C . ASP A 1 97 ? 22.955 -4.856 -36.403 1.00 89.69 97 ASP A C 1
ATOM 772 O O . ASP A 1 97 ? 23.720 -5.739 -36.796 1.00 89.69 97 ASP A O 1
ATOM 776 N N . GLY A 1 98 ? 23.160 -4.229 -35.240 1.00 89.44 98 GLY A N 1
ATOM 777 C CA . GLY A 1 98 ? 24.254 -4.506 -34.305 1.00 89.44 98 GLY A CA 1
ATOM 778 C C . GLY A 1 98 ? 23.837 -5.309 -33.061 1.00 89.44 98 GLY A C 1
ATOM 779 O O . GLY A 1 98 ? 22.692 -5.744 -32.941 1.00 89.44 98 GLY A O 1
ATOM 780 N N . PRO A 1 99 ? 24.752 -5.504 -32.089 1.00 90.81 99 PRO A N 1
ATOM 781 C CA . PRO A 1 99 ? 24.411 -6.137 -30.817 1.00 90.81 99 PRO A CA 1
ATOM 782 C C . PRO A 1 99 ? 23.374 -5.303 -30.054 1.00 90.81 99 PRO A C 1
ATOM 784 O O . PRO A 1 99 ? 23.525 -4.086 -29.923 1.00 90.81 99 PRO A O 1
ATOM 787 N N . ALA A 1 100 ? 22.353 -5.971 -29.514 1.00 93.12 100 ALA A N 1
ATOM 788 C CA . ALA A 1 100 ? 21.277 -5.309 -28.788 1.00 93.12 100 ALA A CA 1
ATOM 789 C C . ALA A 1 100 ? 21.790 -4.561 -27.545 1.00 93.12 100 ALA A C 1
ATOM 791 O O . ALA A 1 100 ? 22.660 -5.047 -26.813 1.00 93.12 100 ALA A O 1
ATOM 792 N N . ARG A 1 101 ? 21.216 -3.384 -27.278 1.00 93.88 101 ARG A N 1
ATOM 793 C CA . ARG A 1 101 ? 21.415 -2.647 -26.023 1.00 93.88 101 ARG A CA 1
ATOM 794 C C . ARG A 1 101 ? 20.368 -3.126 -25.026 1.00 93.88 101 ARG A C 1
ATOM 796 O O . ARG A 1 101 ? 19.174 -2.963 -25.260 1.00 93.88 101 ARG A O 1
ATOM 803 N N . VAL A 1 102 ? 20.817 -3.729 -23.931 1.00 94.19 102 VAL A N 1
ATOM 804 C CA . VAL A 1 102 ? 19.942 -4.304 -22.904 1.00 94.19 102 VAL A CA 1
ATOM 805 C C . VAL A 1 102 ? 20.014 -3.442 -21.651 1.00 94.19 102 VAL A C 1
ATOM 807 O O . VAL A 1 102 ? 21.099 -3.239 -21.110 1.00 94.19 102 VAL A O 1
ATOM 810 N N . LEU A 1 103 ? 18.868 -2.929 -21.208 1.00 93.50 103 LEU A N 1
ATOM 811 C CA . LEU A 1 103 ? 18.740 -2.053 -20.044 1.00 93.50 103 LEU A CA 1
ATOM 812 C C . LEU A 1 103 ? 17.797 -2.706 -19.026 1.00 93.50 103 LEU A C 1
ATOM 814 O O . LEU A 1 103 ? 16.690 -3.086 -19.412 1.00 93.50 103 LEU A O 1
ATOM 818 N N . PRO A 1 104 ? 18.178 -2.856 -17.749 1.00 93.44 104 PRO A N 1
ATOM 819 C CA . PRO A 1 104 ? 17.267 -3.384 -16.744 1.00 93.44 104 PRO A CA 1
ATOM 820 C C . PRO A 1 104 ? 16.097 -2.424 -16.509 1.00 93.44 104 PRO A C 1
ATOM 822 O O . PRO A 1 104 ? 16.253 -1.203 -16.523 1.00 93.44 104 PRO A O 1
ATOM 825 N N . VAL A 1 105 ? 14.909 -2.993 -16.301 1.00 92.06 105 VAL A N 1
ATOM 826 C CA . VAL A 1 105 ? 13.698 -2.228 -15.961 1.00 92.06 105 VAL A CA 1
ATOM 827 C C . VAL A 1 105 ? 13.731 -1.784 -14.499 1.00 92.06 105 VAL A C 1
ATOM 829 O O . VAL A 1 105 ? 13.201 -0.734 -14.152 1.00 92.06 105 VAL A O 1
ATOM 832 N N . HIS A 1 106 ? 14.360 -2.569 -13.630 1.00 87.44 106 HIS A N 1
ATOM 833 C CA . HIS A 1 106 ? 14.457 -2.297 -12.202 1.00 87.44 106 HIS A CA 1
ATOM 834 C C . HIS A 1 106 ? 15.823 -2.750 -11.678 1.00 87.44 106 HIS A C 1
ATOM 836 O O . HIS A 1 1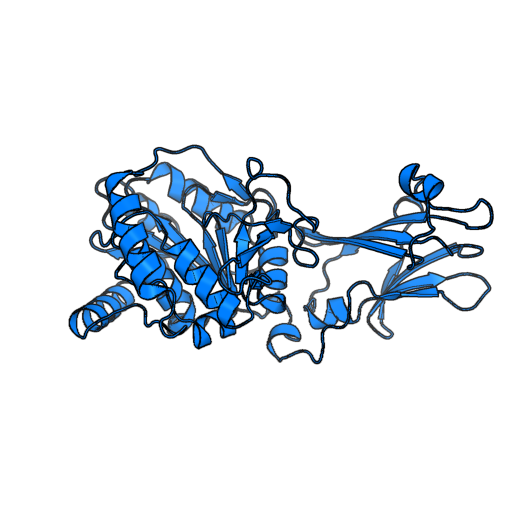06 ? 16.412 -3.681 -12.224 1.00 87.44 106 HIS A O 1
ATOM 842 N N . ALA A 1 107 ? 16.351 -2.070 -10.659 1.00 74.06 107 ALA A N 1
ATOM 843 C CA . ALA A 1 107 ? 17.648 -2.416 -10.084 1.00 74.06 107 ALA A CA 1
ATOM 844 C C . ALA A 1 107 ? 17.579 -3.742 -9.305 1.00 74.06 107 ALA A C 1
ATOM 846 O O . ALA A 1 107 ? 16.631 -3.996 -8.562 1.00 74.06 107 ALA A O 1
ATOM 847 N N . GLU A 1 108 ? 18.606 -4.582 -9.443 1.00 67.56 108 GLU A N 1
ATOM 848 C CA . GLU A 1 108 ? 18.733 -5.790 -8.628 1.00 67.56 108 GLU A CA 1
ATOM 849 C C . GLU A 1 108 ? 19.113 -5.417 -7.185 1.00 67.56 108 GLU A C 1
ATOM 851 O O . GLU A 1 108 ? 20.263 -5.098 -6.890 1.00 67.56 108 GLU A O 1
ATOM 856 N N . ASP A 1 109 ? 18.141 -5.484 -6.273 1.00 66.12 109 ASP A N 1
ATOM 857 C CA . ASP A 1 109 ? 18.350 -5.255 -4.839 1.00 66.12 109 ASP A CA 1
ATOM 858 C C . ASP A 1 109 ? 18.497 -6.605 -4.108 1.00 66.12 109 ASP A C 1
ATOM 860 O O . ASP A 1 109 ? 17.579 -7.064 -3.424 1.00 66.12 109 ASP A O 1
ATOM 864 N N . GLY A 1 110 ? 19.649 -7.264 -4.269 1.00 64.50 110 GLY A N 1
ATOM 865 C CA . GLY A 1 110 ? 19.980 -8.505 -3.555 1.00 64.50 110 GLY A CA 1
ATO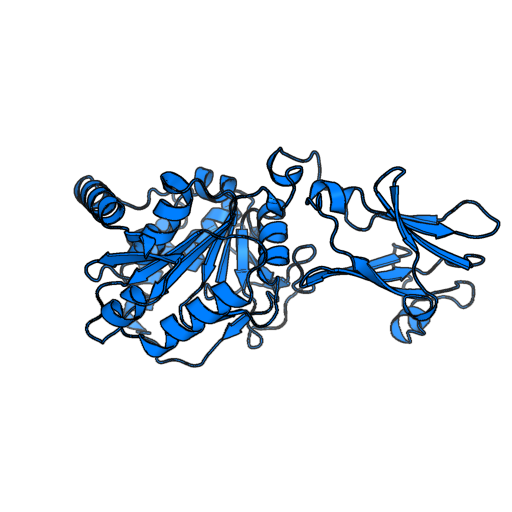M 866 C C . GLY A 1 110 ? 19.117 -9.728 -3.930 1.00 64.50 110 GLY A C 1
ATOM 867 O O . GLY A 1 110 ? 18.349 -9.693 -4.890 1.00 64.50 110 GLY A O 1
ATOM 868 N N . PRO A 1 111 ? 19.270 -10.862 -3.220 1.00 68.31 111 PRO A N 1
ATOM 869 C CA . PRO A 1 111 ? 18.532 -12.081 -3.533 1.00 68.31 111 PRO A CA 1
ATOM 870 C C . PRO A 1 111 ? 17.052 -11.968 -3.143 1.00 68.31 111 PRO A C 1
ATOM 872 O O . PRO A 1 111 ? 16.720 -11.614 -2.015 1.00 68.31 111 PRO A O 1
ATOM 875 N N . ASP A 1 112 ? 16.159 -12.361 -4.053 1.00 77.56 112 ASP A N 1
ATOM 876 C CA . ASP A 1 112 ? 14.720 -12.404 -3.778 1.00 77.56 112 ASP A CA 1
ATOM 877 C C . ASP A 1 112 ? 14.378 -13.482 -2.741 1.00 77.56 112 ASP A C 1
ATOM 879 O O . ASP A 1 112 ? 14.681 -14.665 -2.955 1.00 77.56 112 ASP A O 1
ATOM 883 N N . GLY A 1 113 ? 13.694 -13.084 -1.666 1.00 82.94 113 GLY A N 1
ATOM 884 C CA . GLY A 1 113 ? 12.979 -13.995 -0.770 1.00 82.94 113 GLY A CA 1
ATOM 885 C C . GLY A 1 113 ? 11.775 -14.654 -1.455 1.00 82.94 113 GLY A C 1
ATOM 886 O O . GLY A 1 113 ? 11.383 -14.270 -2.557 1.00 82.94 113 GLY A O 1
ATOM 887 N N . GLU A 1 114 ? 11.176 -15.654 -0.805 1.00 89.06 114 GLU A N 1
ATOM 888 C CA . GLU A 1 114 ? 10.041 -16.407 -1.366 1.00 89.06 114 GLU A CA 1
ATOM 889 C C . GLU A 1 114 ? 8.845 -15.504 -1.752 1.00 89.06 114 GLU A C 1
ATOM 891 O O . GLU A 1 114 ? 8.459 -15.564 -2.923 1.00 89.06 114 GLU A O 1
ATOM 896 N N . PRO A 1 115 ? 8.379 -14.549 -0.913 1.00 91.19 115 PRO A N 1
ATOM 897 C CA . PRO A 1 115 ? 7.250 -13.683 -1.271 1.00 91.19 115 PRO A CA 1
ATOM 898 C C . PRO A 1 115 ? 7.486 -12.830 -2.523 1.00 91.19 115 PRO A C 1
ATOM 900 O O . PRO A 1 115 ? 6.561 -12.566 -3.285 1.00 91.19 115 PRO A O 1
ATOM 903 N N . ALA A 1 116 ? 8.733 -12.412 -2.773 1.00 93.19 116 ALA A N 1
ATOM 904 C CA . ALA A 1 116 ? 9.084 -11.626 -3.954 1.00 93.19 116 ALA A CA 1
ATOM 905 C C . ALA A 1 116 ? 9.043 -12.456 -5.250 1.00 93.19 116 ALA A C 1
ATOM 907 O O . ALA A 1 116 ? 8.869 -11.894 -6.334 1.00 93.19 116 ALA A O 1
ATOM 908 N N . ARG A 1 117 ? 9.198 -13.785 -5.155 1.00 95.31 117 ARG A N 1
ATOM 909 C CA . ARG A 1 117 ? 9.134 -14.721 -6.292 1.00 95.31 117 ARG A CA 1
ATOM 910 C C . ARG A 1 117 ? 7.718 -15.202 -6.573 1.00 95.31 117 ARG A C 1
ATOM 912 O O . ARG A 1 117 ? 7.431 -15.558 -7.717 1.00 95.31 117 ARG A O 1
ATOM 919 N N . THR A 1 118 ? 6.859 -15.198 -5.562 1.00 97.00 118 THR A N 1
ATOM 920 C CA . THR A 1 118 ? 5.464 -15.618 -5.667 1.00 97.00 118 THR A CA 1
ATOM 921 C C . THR A 1 118 ? 4.688 -14.693 -6.613 1.00 97.00 118 THR A C 1
ATOM 923 O O . THR A 1 118 ? 4.777 -13.468 -6.489 1.00 97.00 118 THR A O 1
ATOM 926 N N . PRO A 1 119 ? 3.934 -15.241 -7.587 1.00 97.38 119 PRO A N 1
ATOM 927 C CA . PRO A 1 119 ? 3.060 -14.442 -8.437 1.00 97.38 119 PRO A CA 1
ATOM 928 C C . PRO A 1 119 ? 2.100 -13.606 -7.593 1.00 97.38 119 PRO A C 1
ATOM 930 O O . PRO A 1 119 ? 1.477 -14.125 -6.669 1.00 97.38 119 PRO A O 1
ATOM 933 N N . LEU A 1 120 ? 1.908 -12.335 -7.945 1.00 97.38 120 LEU A N 1
ATOM 934 C CA . LEU A 1 120 ? 1.065 -11.412 -7.178 1.00 97.38 120 LEU A CA 1
ATOM 935 C C . LEU A 1 120 ? -0.359 -11.945 -6.977 1.00 97.38 120 LEU A C 1
ATOM 937 O O . LEU A 1 120 ? -0.932 -11.775 -5.909 1.00 97.38 120 LEU A O 1
ATOM 941 N N . ARG A 1 121 ? -0.907 -12.650 -7.975 1.00 96.25 121 ARG A N 1
ATOM 942 C CA . ARG A 1 121 ? -2.240 -13.26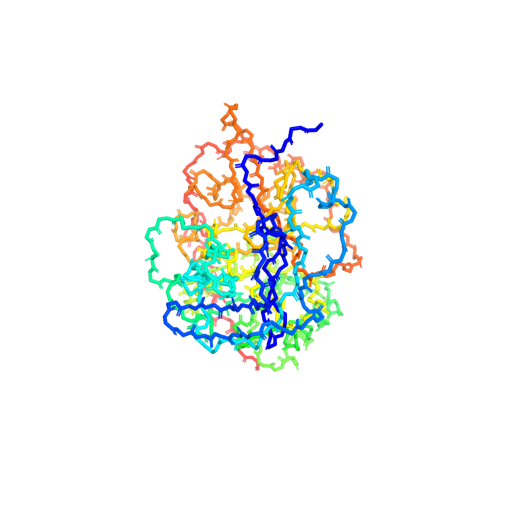8 -7.898 1.00 96.25 121 ARG A CA 1
ATOM 943 C C . ARG A 1 121 ? -2.353 -14.422 -6.894 1.00 96.25 121 ARG A C 1
ATOM 945 O O . ARG A 1 121 ? -3.460 -14.873 -6.622 1.00 96.25 121 ARG A O 1
ATOM 952 N N . ALA A 1 122 ? -1.221 -14.969 -6.453 1.00 97.56 122 ALA A N 1
ATOM 953 C CA . ALA A 1 122 ? -1.139 -16.066 -5.495 1.00 97.56 122 ALA A CA 1
ATOM 954 C C . ALA A 1 122 ? -0.851 -15.574 -4.069 1.00 97.56 122 ALA A C 1
ATOM 956 O O . ALA A 1 122 ? -1.002 -16.351 -3.131 1.00 97.56 122 ALA A O 1
ATOM 957 N N . LEU A 1 123 ? -0.466 -14.303 -3.903 1.00 98.06 123 LEU A N 1
ATOM 958 C CA . LEU A 1 123 ? -0.337 -13.676 -2.593 1.00 98.06 123 LEU A CA 1
ATOM 959 C C . LEU A 1 123 ? -1.718 -13.381 -2.016 1.00 98.06 123 LEU A C 1
ATOM 961 O O . LEU A 1 123 ? -2.616 -12.897 -2.711 1.00 98.06 123 LEU A O 1
ATOM 965 N N . ARG A 1 124 ? -1.871 -13.610 -0.716 1.00 98.38 124 ARG A N 1
ATOM 966 C CA . ARG A 1 124 ? -3.101 -13.284 -0.003 1.00 98.38 124 ARG A CA 1
ATOM 967 C C . ARG A 1 124 ? -3.088 -11.819 0.422 1.00 98.38 124 ARG A C 1
ATOM 969 O O . ARG A 1 124 ? -2.308 -11.418 1.284 1.00 98.38 124 ARG A O 1
ATOM 976 N N . LEU A 1 125 ? -3.971 -11.024 -0.175 1.00 98.81 125 LEU A N 1
ATOM 977 C CA . LEU A 1 125 ? -4.144 -9.605 0.132 1.00 98.81 125 LEU A CA 1
ATOM 978 C C . LEU A 1 125 ? -5.246 -9.406 1.179 1.00 98.81 125 LEU A C 1
ATOM 980 O O . LEU A 1 125 ? -6.378 -9.836 0.972 1.00 98.81 125 LEU A O 1
ATOM 984 N N . GLY A 1 126 ? -4.930 -8.707 2.265 1.00 98.88 126 GLY A N 1
ATOM 985 C CA . GLY A 1 126 ? -5.894 -8.218 3.247 1.00 98.88 126 GLY A CA 1
ATOM 986 C C . GLY A 1 126 ? -6.096 -6.710 3.129 1.00 98.88 126 GLY A C 1
ATOM 987 O O . GLY A 1 126 ? -5.120 -5.969 3.036 1.00 98.88 126 GLY A O 1
ATOM 988 N N . ILE A 1 127 ? -7.342 -6.240 3.173 1.00 98.94 127 ILE A N 1
ATOM 989 C CA . ILE A 1 127 ? -7.682 -4.810 3.203 1.00 98.94 127 ILE A CA 1
ATOM 990 C C . ILE A 1 127 ? -8.543 -4.542 4.437 1.00 98.94 127 ILE A C 1
ATOM 992 O O . ILE A 1 127 ? -9.667 -5.032 4.542 1.00 98.94 127 ILE A O 1
ATOM 996 N N . GLY A 1 128 ? -8.001 -3.780 5.382 1.00 98.88 128 GLY A N 1
ATOM 997 C CA . GLY A 1 128 ? -8.658 -3.407 6.626 1.00 98.88 128 GLY A CA 1
ATOM 998 C C . GLY A 1 128 ? -9.167 -1.972 6.582 1.00 98.88 128 GLY A C 1
ATOM 999 O O . GLY A 1 128 ? -8.390 -1.064 6.298 1.00 98.88 128 GLY A O 1
ATOM 1000 N N . ILE A 1 129 ? -10.440 -1.763 6.913 1.00 98.81 129 ILE A N 1
ATOM 1001 C CA . ILE A 1 129 ? -11.076 -0.440 6.923 1.00 98.81 129 ILE A CA 1
ATOM 1002 C C . ILE A 1 129 ? -11.629 -0.148 8.327 1.00 98.81 129 ILE A C 1
ATOM 1004 O O . ILE A 1 129 ? -12.587 -0.803 8.753 1.00 98.81 129 ILE A O 1
ATOM 1008 N N . PRO A 1 130 ? -11.043 0.791 9.093 1.00 98.00 130 PRO A N 1
ATOM 1009 C CA . PRO A 1 130 ? -11.617 1.228 10.358 1.00 98.00 130 PRO A CA 1
ATOM 1010 C C . PRO A 1 130 ? -12.754 2.217 10.089 1.00 98.00 130 PRO A C 1
ATOM 1012 O O . PRO A 1 130 ? -12.663 3.038 9.182 1.00 98.00 130 PRO A O 1
ATOM 1015 N N . THR A 1 131 ? -13.820 2.170 10.886 1.00 97.75 131 THR A N 1
ATOM 1016 C CA . THR A 1 131 ? -14.903 3.156 10.785 1.00 97.75 131 THR A CA 1
ATOM 1017 C C . THR A 1 131 ? -15.560 3.431 12.135 1.00 97.75 131 THR A C 1
ATOM 1019 O O . THR A 1 131 ? -15.546 2.586 13.035 1.00 97.75 131 THR A O 1
ATOM 1022 N N . TYR A 1 132 ? -16.124 4.630 12.275 1.00 96.81 132 TYR A N 1
ATOM 1023 C CA . TYR A 1 132 ? -16.900 5.056 13.436 1.00 96.81 132 TYR A CA 1
ATOM 1024 C C . TYR A 1 132 ? -17.847 6.206 13.057 1.00 96.81 132 TYR A C 1
ATOM 1026 O O . TYR A 1 132 ? -17.381 7.285 12.690 1.00 96.81 132 TYR A O 1
ATOM 1034 N N . ASN A 1 133 ? -19.159 5.991 13.185 1.00 96.94 133 ASN A N 1
ATOM 1035 C CA . ASN A 1 133 ? -20.247 6.944 12.915 1.00 96.94 133 ASN A CA 1
ATOM 1036 C C . ASN A 1 133 ? -20.259 7.530 11.493 1.00 96.94 133 ASN A C 1
ATOM 1038 O O . ASN A 1 133 ? -20.448 8.737 11.309 1.00 96.94 133 ASN A O 1
ATOM 1042 N N . ARG A 1 134 ? -19.971 6.699 10.483 1.00 95.75 134 ARG A N 1
ATOM 1043 C CA . ARG A 1 134 ? -19.712 7.143 9.102 1.00 95.75 134 ARG A CA 1
ATOM 1044 C C . ARG A 1 134 ? -20.365 6.228 8.064 1.00 95.75 134 ARG A C 1
ATOM 1046 O O . ARG A 1 134 ? -19.784 5.958 7.010 1.00 95.75 134 ARG A O 1
ATOM 1053 N N . ALA A 1 135 ? -21.608 5.807 8.321 1.00 97.06 135 ALA A N 1
ATOM 1054 C CA . ALA A 1 135 ? -22.322 4.784 7.546 1.00 97.06 135 ALA A CA 1
ATOM 1055 C C . ALA A 1 135 ? -22.279 5.000 6.019 1.00 97.06 135 ALA A C 1
ATOM 1057 O O . ALA A 1 135 ? -22.022 4.074 5.247 1.00 97.06 135 ALA A O 1
ATOM 1058 N N . ALA A 1 136 ? -22.505 6.236 5.561 1.00 96.19 136 ALA A N 1
ATOM 1059 C CA . ALA A 1 136 ? -22.511 6.558 4.135 1.00 96.19 136 ALA A CA 1
ATOM 1060 C C . ALA A 1 136 ? -21.113 6.504 3.495 1.00 96.19 136 ALA A C 1
ATOM 1062 O O . ALA A 1 136 ? -20.990 6.060 2.351 1.00 96.19 136 ALA A O 1
ATOM 1063 N N . LEU A 1 137 ? -20.078 6.952 4.217 1.00 96.88 137 LEU A N 1
ATOM 1064 C CA . LEU A 1 137 ? -18.705 7.000 3.715 1.00 96.88 137 LEU A CA 1
ATOM 1065 C C . LEU A 1 137 ? -18.127 5.595 3.597 1.00 96.88 137 LEU A C 1
ATOM 1067 O O . LEU A 1 137 ? -17.709 5.219 2.502 1.00 96.88 137 LEU A O 1
ATOM 1071 N N . VAL A 1 138 ? -18.207 4.803 4.672 1.00 97.88 138 VAL A N 1
ATOM 1072 C CA . VAL A 1 138 ? -17.669 3.437 4.684 1.00 97.88 138 VAL A CA 1
ATOM 1073 C C . VAL A 1 138 ? -18.345 2.555 3.638 1.00 97.88 138 VAL A C 1
ATOM 1075 O O . VAL A 1 138 ? -17.668 1.796 2.954 1.00 97.88 138 VAL A O 1
ATOM 1078 N N . ARG A 1 139 ? -19.659 2.709 3.420 1.00 97.88 139 ARG A N 1
ATOM 1079 C CA . ARG A 1 139 ? -20.385 1.971 2.376 1.00 97.88 139 ARG A CA 1
ATOM 1080 C C . ARG A 1 139 ? -19.803 2.206 0.989 1.00 97.88 139 ARG A C 1
ATOM 1082 O O . ARG A 1 139 ? -19.577 1.255 0.246 1.00 97.88 139 ARG A O 1
ATOM 1089 N N . GLU A 1 140 ? -19.604 3.469 0.624 1.00 97.94 140 GLU A N 1
ATOM 1090 C CA . GLU A 1 140 ? -19.075 3.815 -0.695 1.00 97.94 140 GLU A CA 1
ATOM 1091 C C . GLU A 1 140 ? -17.605 3.410 -0.819 1.00 97.94 140 GLU A C 1
ATOM 1093 O O . GLU A 1 140 ? -17.204 2.899 -1.861 1.00 97.94 140 GLU A O 1
ATOM 1098 N N . THR A 1 141 ? -16.817 3.562 0.244 1.00 98.38 141 THR A N 1
ATOM 1099 C CA . THR A 1 141 ? -15.411 3.145 0.260 1.00 98.38 141 THR A CA 1
ATOM 1100 C C . THR A 1 141 ? -15.264 1.636 0.091 1.00 98.38 141 THR A C 1
ATOM 1102 O O . THR A 1 141 ? -14.526 1.198 -0.789 1.00 98.38 141 THR A O 1
ATOM 1105 N N . VAL A 1 142 ? -16.034 0.830 0.829 1.00 98.50 142 VAL A N 1
ATOM 1106 C CA . VAL A 1 142 ? -16.053 -0.632 0.665 1.00 98.50 142 VAL A CA 1
ATOM 1107 C C . VAL A 1 142 ? -16.478 -1.018 -0.750 1.00 98.50 142 VAL A C 1
ATOM 1109 O O . VAL A 1 142 ? -15.823 -1.848 -1.373 1.00 98.50 142 VAL A O 1
ATOM 1112 N N . ARG A 1 143 ? -17.523 -0.385 -1.299 1.00 97.94 143 ARG A N 1
ATOM 1113 C CA . ARG A 1 143 ? -17.953 -0.635 -2.681 1.00 97.94 143 ARG A CA 1
ATOM 1114 C C . ARG A 1 143 ? -16.825 -0.362 -3.679 1.00 97.94 143 ARG A C 1
ATOM 1116 O O . ARG A 1 143 ? -16.562 -1.191 -4.541 1.00 97.94 143 ARG A O 1
ATOM 1123 N N . ARG A 1 144 ? -16.119 0.767 -3.543 1.00 97.94 144 ARG A N 1
ATOM 1124 C CA . ARG A 1 144 ? -14.966 1.106 -4.396 1.00 97.94 144 ARG A CA 1
ATOM 1125 C C . ARG A 1 144 ? -13.827 0.109 -4.251 1.00 97.94 144 ARG A C 1
ATOM 1127 O O . ARG A 1 144 ? -13.236 -0.256 -5.259 1.00 97.94 144 ARG A O 1
ATOM 1134 N N . VAL A 1 145 ? -13.537 -0.346 -3.035 1.00 98.44 145 VAL A N 1
ATOM 1135 C CA . VAL A 1 145 ? -12.538 -1.395 -2.800 1.00 98.44 145 VAL A CA 1
ATOM 1136 C C . VAL A 1 145 ? -12.930 -2.681 -3.524 1.00 98.44 145 VAL A C 1
ATOM 1138 O O . VAL A 1 145 ? -12.097 -3.224 -4.244 1.00 98.44 145 VAL A O 1
ATOM 1141 N N . LEU A 1 146 ? -14.177 -3.136 -3.410 1.00 97.75 146 LEU A N 1
ATOM 1142 C CA . LEU A 1 146 ? -14.644 -4.352 -4.087 1.00 97.75 146 LEU A CA 1
ATOM 1143 C C . LEU A 1 146 ? -14.620 -4.221 -5.619 1.00 97.75 146 LEU A C 1
ATOM 1145 O O . LEU A 1 146 ? -14.198 -5.148 -6.302 1.00 97.75 146 LEU A O 1
ATOM 1149 N N . ASP A 1 147 ? -15.020 -3.066 -6.155 1.00 96.62 147 ASP A N 1
ATOM 1150 C CA . ASP A 1 147 ? -15.106 -2.840 -7.604 1.00 96.62 147 ASP A CA 1
ATOM 1151 C C . ASP A 1 147 ? -13.730 -2.627 -8.263 1.00 96.62 147 ASP A C 1
ATOM 1153 O O . ASP A 1 147 ? -13.528 -2.986 -9.424 1.00 96.62 147 ASP A O 1
ATOM 1157 N N . MET A 1 148 ? -12.789 -1.994 -7.553 1.00 96.81 148 MET A N 1
ATOM 1158 C CA . MET A 1 148 ? -11.517 -1.530 -8.124 1.00 96.81 148 MET A CA 1
ATOM 1159 C C . MET A 1 148 ? -10.322 -2.411 -7.761 1.00 96.81 148 MET A C 1
ATOM 1161 O O . MET A 1 148 ? -9.256 -2.255 -8.355 1.00 96.81 148 MET A O 1
ATOM 1165 N N . THR A 1 149 ? -10.442 -3.318 -6.794 1.00 97.19 149 THR A N 1
ATOM 1166 C CA . THR A 1 149 ? -9.321 -4.188 -6.414 1.00 97.19 149 THR A CA 1
ATOM 1167 C C . THR A 1 149 ? -9.170 -5.327 -7.415 1.00 97.19 149 THR A C 1
ATOM 1169 O O . THR A 1 149 ? -10.133 -5.992 -7.788 1.00 97.19 149 THR A O 1
ATOM 1172 N N . GLN A 1 150 ? -7.941 -5.547 -7.871 1.00 95.50 150 GLN A N 1
ATOM 1173 C CA . GLN A 1 150 ? -7.591 -6.701 -8.687 1.00 95.50 150 GLN A CA 1
ATOM 1174 C C . GLN A 1 150 ? -7.231 -7.890 -7.787 1.00 95.50 150 GLN A C 1
ATOM 1176 O O . GLN A 1 150 ? -6.565 -7.713 -6.767 1.00 95.50 150 GLN A O 1
ATOM 1181 N N . PHE A 1 151 ? -7.620 -9.093 -8.227 1.00 94.19 151 PHE A N 1
ATOM 1182 C CA . PHE A 1 151 ? -7.632 -10.343 -7.447 1.00 94.19 151 PHE A CA 1
ATOM 1183 C C . PHE A 1 151 ? -8.741 -10.370 -6.384 1.00 94.19 151 PHE A C 1
ATOM 1185 O O . PHE A 1 151 ? -9.601 -9.497 -6.375 1.00 94.19 151 PHE A O 1
ATOM 1192 N N . ASP A 1 152 ? -8.766 -11.416 -5.555 1.00 94.94 152 ASP A N 1
ATOM 1193 C CA . ASP A 1 152 ? -9.792 -11.637 -4.530 1.00 94.94 152 ASP A CA 1
ATOM 1194 C C . ASP A 1 152 ? -9.217 -11.320 -3.133 1.00 94.94 152 ASP A C 1
ATOM 1196 O O . ASP A 1 152 ? -8.526 -12.165 -2.554 1.00 94.94 152 ASP A O 1
ATOM 1200 N N . PRO A 1 153 ? -9.386 -10.086 -2.614 1.00 97.75 153 PRO A N 1
ATOM 1201 C CA . PRO A 1 153 ? -8.861 -9.699 -1.310 1.00 97.75 153 PRO A CA 1
ATOM 1202 C C . PRO A 1 153 ? -9.748 -10.188 -0.158 1.00 97.75 153 PRO A C 1
ATOM 1204 O O . PRO A 1 153 ? -10.973 -10.244 -0.253 1.00 97.75 153 PRO A O 1
ATOM 1207 N N . VAL A 1 154 ? -9.140 -10.397 1.009 1.00 98.62 154 VAL A N 1
ATOM 1208 C CA . VAL A 1 154 ? -9.876 -10.448 2.274 1.00 98.62 154 VAL A CA 1
ATOM 1209 C C . VAL A 1 154 ? -10.152 -9.020 2.733 1.00 98.62 154 VAL A C 1
ATOM 1211 O O . VAL A 1 154 ? -9.264 -8.338 3.243 1.00 98.62 154 VAL A O 1
ATOM 1214 N N . VAL A 1 155 ? -11.387 -8.553 2.568 1.00 98.88 155 VAL A N 1
ATOM 1215 C CA . VAL A 1 155 ? -11.815 -7.245 3.086 1.00 98.88 155 VAL A CA 1
ATOM 1216 C C . VAL A 1 155 ? -12.377 -7.417 4.493 1.00 98.88 155 VAL A C 1
ATOM 1218 O O . VAL A 1 155 ? -13.266 -8.244 4.700 1.00 98.88 155 VAL A O 1
ATOM 1221 N N . LEU A 1 156 ? -11.884 -6.631 5.450 1.00 98.88 156 LEU A N 1
ATOM 1222 C CA . LEU A 1 156 ? -12.403 -6.559 6.815 1.00 98.88 156 LEU A CA 1
ATOM 1223 C C . LEU A 1 156 ? -12.720 -5.110 7.182 1.00 98.88 156 LEU A C 1
ATOM 1225 O O . LEU A 1 156 ? -11.860 -4.236 7.097 1.00 98.88 156 LEU A O 1
ATOM 1229 N N . VAL A 1 157 ? -13.933 -4.876 7.675 1.00 98.88 157 VAL A N 1
ATOM 1230 C CA . VAL A 1 157 ? -14.340 -3.594 8.254 1.00 98.88 157 VAL A CA 1
ATOM 1231 C C . VAL A 1 157 ? -14.481 -3.735 9.766 1.00 98.88 157 VAL A C 1
ATOM 1233 O O . VAL A 1 157 ? -15.188 -4.623 10.244 1.00 98.88 157 VAL A O 1
ATOM 1236 N N . ALA A 1 158 ? -13.830 -2.852 10.524 1.00 98.69 158 ALA A N 1
ATOM 1237 C CA . ALA A 1 158 ? -13.956 -2.790 11.978 1.00 98.69 158 ALA A CA 1
ATOM 1238 C C . ALA A 1 158 ? -14.757 -1.546 12.381 1.00 98.69 158 ALA A C 1
ATOM 1240 O O . ALA A 1 158 ? -14.246 -0.422 12.345 1.00 98.69 158 ALA A O 1
ATOM 1241 N N . ASN A 1 159 ? -16.017 -1.764 12.759 1.00 98.62 159 ASN A N 1
ATOM 1242 C CA . ASN A 1 159 ? -16.908 -0.756 13.316 1.00 98.62 159 ASN A CA 1
ATOM 1243 C C . ASN A 1 159 ? -16.579 -0.542 14.804 1.00 98.62 159 ASN A C 1
ATOM 1245 O O . ASN A 1 159 ? -16.823 -1.426 15.627 1.00 98.62 159 ASN A O 1
ATOM 1249 N N . ASP A 1 160 ? -16.034 0.627 15.155 1.00 97.56 160 ASP A N 1
ATOM 1250 C CA . ASP A 1 160 ? -15.608 0.958 16.524 1.00 97.56 160 ASP A CA 1
ATOM 1251 C C . ASP A 1 160 ? -16.764 1.478 17.395 1.00 97.56 160 ASP A C 1
ATOM 1253 O O . ASP A 1 160 ? -16.667 2.530 18.031 1.00 97.56 160 ASP A O 1
ATOM 1257 N N . GLY A 1 161 ? -17.880 0.753 17.411 1.00 97.50 161 GLY A N 1
ATOM 1258 C CA . GLY A 1 161 ? -19.018 1.029 18.285 1.00 97.50 161 GLY A CA 1
ATOM 1259 C C . GLY A 1 161 ? -19.845 2.224 17.832 1.00 97.50 161 GLY A C 1
ATOM 1260 O O . GLY A 1 161 ? -20.204 3.063 18.659 1.00 97.50 161 GLY A O 1
ATOM 1261 N N . SER A 1 162 ? -20.108 2.318 16.526 1.00 97.75 162 SER A N 1
ATOM 1262 C CA . SER A 1 162 ? -20.966 3.364 15.967 1.00 97.75 162 SER A CA 1
ATOM 1263 C C . SER A 1 162 ? -22.377 3.348 16.562 1.00 97.75 162 SER A C 1
ATOM 1265 O O . SER A 1 162 ? -22.923 2.297 16.893 1.00 97.75 162 SER A O 1
ATOM 1267 N N . THR A 1 163 ? -22.973 4.531 16.660 1.00 97.44 163 THR A N 1
ATOM 1268 C CA . THR A 1 163 ? -24.344 4.774 17.129 1.00 97.44 163 THR A CA 1
ATOM 1269 C C . THR A 1 163 ? -25.295 5.188 16.004 1.00 97.44 163 THR A C 1
ATOM 1271 O O . THR A 1 163 ? -26.480 5.383 16.258 1.00 97.44 163 THR A O 1
ATOM 1274 N N . ASP A 1 164 ? -24.774 5.392 14.793 1.00 97.00 164 ASP A N 1
ATOM 1275 C CA . ASP A 1 164 ? -25.555 5.578 13.569 1.00 97.00 164 ASP A CA 1
ATOM 1276 C C . ASP A 1 164 ? -25.838 4.224 12.881 1.00 97.00 164 ASP A C 1
ATOM 1278 O O . ASP A 1 164 ? -25.542 3.153 13.413 1.00 97.00 164 ASP A O 1
ATOM 1282 N N . ASP A 1 165 ? -26.362 4.266 11.656 1.00 97.81 165 ASP A N 1
ATOM 1283 C CA . ASP A 1 165 ? -26.763 3.074 10.898 1.00 97.81 165 ASP A CA 1
ATOM 1284 C C . ASP A 1 165 ? -25.567 2.267 10.328 1.00 97.81 165 ASP A C 1
ATOM 1286 O O . ASP A 1 165 ? -25.758 1.382 9.488 1.00 97.81 165 ASP A O 1
ATOM 1290 N N . THR A 1 166 ? -24.320 2.548 10.740 1.00 98.19 166 THR A N 1
ATOM 1291 C CA . THR A 1 166 ? -23.105 1.904 10.195 1.00 98.19 166 THR A CA 1
ATOM 1292 C C . THR A 1 166 ? -23.180 0.380 10.278 1.00 98.19 166 THR A C 1
ATOM 1294 O O . THR A 1 166 ? -22.915 -0.301 9.286 1.00 98.19 166 THR A O 1
ATOM 1297 N N . ALA A 1 167 ? -23.592 -0.169 11.424 1.00 97.31 167 ALA A N 1
ATOM 1298 C CA . ALA A 1 167 ? -23.695 -1.615 11.625 1.00 97.31 167 ALA A CA 1
ATOM 1299 C C . ALA A 1 167 ? -24.683 -2.272 10.647 1.00 97.31 167 ALA A C 1
ATOM 1301 O O . ALA A 1 167 ? -24.374 -3.288 10.018 1.00 97.31 167 ALA A O 1
ATOM 1302 N N . GLU A 1 168 ? -25.859 -1.662 10.472 1.00 97.56 168 GLU A N 1
ATOM 1303 C CA . GLU A 1 168 ? -26.895 -2.164 9.568 1.00 97.56 168 GLU A CA 1
ATOM 1304 C C . GLU A 1 168 ? -26.456 -2.118 8.107 1.00 97.56 168 GLU A C 1
ATOM 1306 O O . GLU A 1 168 ? -26.772 -3.021 7.330 1.00 97.56 168 GLU A O 1
ATOM 1311 N N . VAL A 1 169 ? -25.736 -1.064 7.724 1.00 97.94 169 VAL A N 1
ATOM 1312 C CA . VAL A 1 169 ? -25.221 -0.897 6.367 1.00 97.94 169 VAL A CA 1
ATOM 1313 C C . VAL A 1 169 ? -24.144 -1.935 6.060 1.00 97.94 169 VAL A C 1
ATOM 1315 O O . VAL A 1 169 ? -24.209 -2.564 5.004 1.00 97.94 169 VAL A O 1
ATOM 1318 N N . LEU A 1 170 ? -23.197 -2.159 6.975 1.00 97.94 170 LEU A N 1
ATOM 1319 C CA . LEU A 1 170 ? -22.130 -3.149 6.789 1.00 97.94 170 LEU A CA 1
ATOM 1320 C C . LEU A 1 170 ? -22.673 -4.580 6.714 1.00 97.94 170 LEU A C 1
ATOM 1322 O O . LEU A 1 170 ? -22.215 -5.355 5.878 1.00 97.94 170 LEU A O 1
ATOM 1326 N N . ALA A 1 171 ? -23.694 -4.916 7.507 1.00 96.44 171 ALA A N 1
ATOM 1327 C CA . ALA A 1 171 ? -24.341 -6.231 7.474 1.00 96.44 171 ALA A CA 1
ATOM 1328 C C . ALA A 1 171 ? -25.051 -6.552 6.142 1.00 96.44 171 ALA A C 1
ATOM 1330 O O . ALA A 1 171 ? -25.439 -7.692 5.904 1.00 96.44 171 ALA A O 1
ATOM 1331 N N . ARG A 1 172 ? -25.261 -5.555 5.271 1.00 96.69 172 ARG A N 1
ATOM 1332 C CA . ARG A 1 172 ? -25.912 -5.726 3.961 1.00 96.69 172 ARG A CA 1
ATOM 1333 C C . ARG A 1 172 ? -24.929 -5.808 2.795 1.00 96.69 172 ARG A C 1
ATOM 1335 O O . ARG A 1 172 ? -25.377 -5.972 1.661 1.00 96.69 172 ARG A O 1
ATOM 1342 N N . ILE A 1 173 ? -23.627 -5.654 3.036 1.00 97.25 173 ILE A N 1
ATOM 1343 C CA . ILE A 1 173 ? -22.607 -5.722 1.985 1.00 97.25 173 ILE A CA 1
ATOM 1344 C C . ILE A 1 173 ? -22.067 -7.158 1.942 1.00 97.25 173 ILE A C 1
ATOM 1346 O O . ILE A 1 173 ? -21.377 -7.554 2.876 1.00 97.25 173 ILE A O 1
ATOM 1350 N N . PRO A 1 174 ? -22.365 -7.954 0.901 1.00 96.12 174 PRO A N 1
ATOM 1351 C CA . PRO A 1 174 ? -21.897 -9.334 0.822 1.00 96.12 174 PRO A CA 1
ATOM 1352 C C . PRO A 1 174 ? -20.396 -9.401 0.522 1.00 96.12 174 PRO A C 1
ATOM 1354 O O . PRO A 1 174 ? -19.844 -8.524 -0.147 1.00 96.12 174 PRO A O 1
ATOM 1357 N N . GLY A 1 175 ? -19.742 -10.479 0.952 1.00 94.56 175 GLY A N 1
ATOM 1358 C CA . GLY A 1 175 ? -18.361 -10.780 0.567 1.00 94.56 175 GLY A CA 1
ATOM 1359 C C . GLY A 1 175 ? -17.285 -10.076 1.395 1.00 94.56 175 GLY A C 1
ATOM 1360 O O . GLY A 1 175 ? -16.104 -10.262 1.114 1.00 94.56 175 GLY A O 1
ATOM 1361 N N . ILE A 1 176 ? -17.662 -9.328 2.436 1.00 98.25 176 ILE A N 1
ATOM 1362 C CA . ILE A 1 176 ? -16.723 -8.717 3.388 1.00 98.25 176 ILE A CA 1
ATOM 1363 C C . ILE A 1 176 ? -16.799 -9.396 4.755 1.00 98.25 176 ILE A C 1
ATOM 1365 O O . ILE A 1 176 ? -17.806 -10.003 5.124 1.00 98.25 176 ILE A O 1
ATOM 1369 N N . HIS A 1 177 ? -15.742 -9.243 5.541 1.00 98.62 177 HIS A N 1
ATOM 1370 C CA . HIS A 1 177 ? -15.761 -9.516 6.968 1.00 98.62 177 HIS A CA 1
ATOM 1371 C C . HIS A 1 177 ? -16.118 -8.238 7.724 1.00 98.62 177 HIS A C 1
ATOM 1373 O O . HIS A 1 177 ? -15.680 -7.143 7.367 1.00 98.62 177 HIS A O 1
ATOM 1379 N N . VAL A 1 178 ? -16.899 -8.376 8.789 1.00 98.69 178 VAL A N 1
ATOM 1380 C CA . VAL A 1 178 ? -17.287 -7.265 9.658 1.00 98.69 178 VAL A CA 1
ATOM 1381 C C . VAL A 1 178 ? -17.021 -7.647 11.104 1.00 98.69 178 VAL A C 1
ATOM 1383 O O . VAL A 1 178 ? -17.406 -8.731 11.554 1.00 98.69 178 VAL A O 1
ATOM 1386 N N . LEU A 1 179 ? -16.392 -6.730 11.830 1.00 98.56 179 LEU A N 1
ATOM 1387 C CA . LEU A 1 179 ? -16.338 -6.727 13.282 1.00 98.56 179 LEU A CA 1
ATOM 1388 C C . LEU A 1 179 ? -17.100 -5.511 13.793 1.00 98.56 179 LEU A C 1
ATOM 1390 O O . LEU A 1 179 ? -16.716 -4.381 13.506 1.00 98.56 179 LEU A O 1
ATOM 1394 N N . ASP A 1 180 ? -18.147 -5.757 14.569 1.00 97.94 180 ASP A N 1
ATOM 1395 C CA . ASP A 1 180 ? -18.826 -4.726 15.344 1.00 97.94 180 ASP A CA 1
ATOM 1396 C C . ASP A 1 180 ? -18.462 -4.904 16.814 1.00 97.94 180 ASP A C 1
ATOM 1398 O O . ASP A 1 180 ? -18.708 -5.966 17.393 1.00 97.94 180 ASP A O 1
ATOM 1402 N N . ALA A 1 181 ? -17.799 -3.907 17.393 1.00 97.62 181 ALA A N 1
ATOM 1403 C CA . ALA A 1 181 ? -17.268 -3.993 18.743 1.00 97.62 181 ALA A CA 1
ATOM 1404 C C . ALA A 1 181 ? -17.347 -2.639 19.460 1.00 97.62 181 ALA A C 1
ATOM 1406 O O . ALA A 1 181 ? -17.284 -1.598 18.815 1.00 97.62 181 ALA A O 1
ATOM 1407 N N . PRO A 1 182 ? -17.420 -2.612 20.804 1.00 97.31 182 PRO A N 1
ATOM 1408 C CA . PRO A 1 182 ? -17.473 -1.359 21.552 1.00 97.31 182 PRO A CA 1
ATOM 1409 C C . PRO A 1 182 ? -16.288 -0.434 21.249 1.00 97.31 182 PRO A C 1
ATOM 1411 O O . PRO A 1 182 ? -15.151 -0.913 21.123 1.00 97.31 182 PRO A O 1
ATOM 1414 N N . ASN A 1 183 ? -16.559 0.878 21.227 1.00 96.94 183 ASN A N 1
ATOM 1415 C CA . ASN A 1 183 ? -15.567 1.913 20.946 1.00 96.94 183 ASN A CA 1
ATOM 1416 C C . ASN A 1 183 ? -14.326 1.763 21.833 1.00 96.94 183 ASN A C 1
ATOM 1418 O O . ASN A 1 183 ? -14.419 1.715 23.064 1.00 96.94 183 ASN A O 1
ATOM 1422 N N . ALA A 1 184 ? -13.163 1.672 21.202 1.00 95.00 184 ALA A N 1
ATOM 1423 C CA . ALA A 1 184 ? -11.873 1.498 21.860 1.00 95.00 184 ALA A CA 1
ATOM 1424 C C . ALA A 1 184 ? -10.810 2.478 21.355 1.00 95.00 184 ALA A C 1
ATOM 1426 O O . ALA A 1 184 ? -9.687 2.468 21.861 1.00 95.00 184 ALA A O 1
ATOM 1427 N N . GLY A 1 185 ? -11.165 3.326 20.388 1.00 93.69 185 GLY A N 1
ATOM 1428 C CA . GLY A 1 185 ? -10.264 4.296 19.801 1.00 93.69 185 GLY A CA 1
ATOM 1429 C C . GLY A 1 185 ? -9.429 3.728 18.658 1.00 93.69 185 GLY A C 1
ATOM 1430 O O . GLY A 1 185 ? -9.387 2.524 18.400 1.00 93.69 185 GLY A O 1
ATOM 1431 N N . ILE A 1 186 ? -8.754 4.635 17.950 1.00 92.69 186 ILE A N 1
ATOM 1432 C CA . ILE A 1 186 ? -8.192 4.348 16.628 1.00 92.69 186 ILE A CA 1
ATOM 1433 C C . ILE A 1 186 ? -7.071 3.304 16.656 1.00 92.69 186 ILE A C 1
ATOM 1435 O O . ILE A 1 186 ? -7.064 2.419 15.804 1.00 92.69 186 ILE A O 1
ATOM 1439 N N . ALA A 1 187 ? -6.171 3.338 17.647 1.00 95.81 187 ALA A N 1
ATOM 1440 C CA . ALA A 1 187 ? -5.085 2.362 17.740 1.00 95.81 187 ALA A CA 1
ATOM 1441 C C . ALA A 1 187 ? -5.621 0.944 17.967 1.00 95.81 187 ALA A C 1
ATOM 1443 O O . ALA A 1 187 ? -5.225 0.011 17.271 1.00 95.81 187 ALA A O 1
ATOM 1444 N N . TRP A 1 188 ? -6.569 0.781 18.898 1.00 97.88 188 TRP A N 1
ATOM 1445 C CA . TRP A 1 188 ? -7.192 -0.518 19.149 1.00 97.88 188 TRP A CA 1
ATOM 1446 C C . TRP A 1 188 ? -7.981 -0.997 17.930 1.00 97.88 188 TRP A C 1
ATOM 1448 O O . TRP A 1 188 ? -7.874 -2.160 17.542 1.00 97.88 188 TRP A O 1
ATOM 1458 N N . ASN A 1 189 ? -8.736 -0.104 17.283 1.00 97.75 189 ASN A N 1
ATOM 1459 C CA . ASN A 1 189 ? -9.540 -0.482 16.128 1.00 97.75 189 ASN A CA 1
ATOM 1460 C C . ASN A 1 189 ? -8.682 -0.880 14.915 1.00 97.75 189 ASN A C 1
ATOM 1462 O O . ASN A 1 189 ? -8.957 -1.892 14.273 1.00 97.75 189 ASN A O 1
ATOM 1466 N N . LYS A 1 190 ? -7.582 -0.165 14.653 1.00 98.12 190 LYS A N 1
ATOM 1467 C CA . LYS A 1 190 ? -6.582 -0.569 13.652 1.00 98.12 190 LYS A CA 1
ATOM 1468 C C . LYS A 1 190 ? -5.903 -1.888 14.024 1.00 98.12 190 LYS A C 1
ATOM 1470 O O . LYS A 1 190 ? -5.677 -2.716 13.146 1.00 98.12 190 LYS A O 1
ATOM 1475 N N . ASN A 1 191 ? -5.653 -2.146 15.307 1.00 98.56 191 ASN A N 1
ATOM 1476 C CA . ASN A 1 191 ? -5.109 -3.430 15.754 1.00 98.56 191 ASN A CA 1
ATOM 1477 C C . ASN A 1 191 ? -6.074 -4.600 15.549 1.00 98.56 191 ASN A C 1
ATOM 1479 O O . ASN A 1 191 ? -5.605 -5.686 15.219 1.00 98.56 191 ASN A O 1
ATOM 1483 N N . ARG A 1 192 ? -7.396 -4.407 15.680 1.00 98.62 192 ARG A N 1
ATOM 1484 C CA . ARG A 1 192 ? -8.384 -5.441 15.308 1.00 98.62 192 ARG A CA 1
ATOM 1485 C C . ARG A 1 192 ? -8.211 -5.861 13.848 1.00 98.62 192 ARG A C 1
ATOM 1487 O O . ARG A 1 192 ? -8.184 -7.054 13.559 1.00 98.62 192 ARG A O 1
ATOM 1494 N N . LEU A 1 193 ? -8.052 -4.882 12.956 1.00 98.88 193 LEU A N 1
ATOM 1495 C CA . LEU A 1 193 ? -7.851 -5.101 11.522 1.00 98.88 193 LEU A CA 1
ATOM 1496 C C . LEU A 1 193 ? -6.520 -5.793 11.237 1.00 98.88 193 LEU A C 1
ATOM 1498 O O . LEU A 1 193 ? -6.497 -6.862 10.630 1.00 98.88 193 LEU A O 1
ATOM 1502 N N . LEU A 1 194 ? -5.421 -5.197 11.709 1.00 98.81 194 LEU A N 1
ATOM 1503 C CA . LEU A 1 194 ? -4.073 -5.713 11.495 1.00 98.81 194 LEU A CA 1
ATOM 1504 C C . LEU A 1 194 ? -3.942 -7.136 12.030 1.00 98.81 194 LEU A C 1
ATOM 1506 O O . LEU A 1 194 ? -3.464 -8.001 11.309 1.00 98.81 194 LEU A O 1
ATOM 1510 N N . PHE A 1 195 ? -4.388 -7.398 13.261 1.00 98.75 195 PHE A N 1
ATOM 1511 C CA . PHE A 1 195 ? -4.267 -8.719 13.874 1.00 98.75 195 PHE A CA 1
ATOM 1512 C C . PHE A 1 195 ? -5.084 -9.770 13.128 1.00 98.75 195 PHE A C 1
ATOM 1514 O O . PHE A 1 195 ? -4.577 -10.856 12.865 1.00 98.75 195 PHE A O 1
ATOM 1521 N N . HIS A 1 196 ? -6.327 -9.463 12.751 1.00 98.81 196 HIS A N 1
ATOM 1522 C CA . HIS A 1 196 ? -7.144 -10.419 12.012 1.00 98.81 196 HIS A CA 1
ATOM 1523 C C . HIS A 1 196 ? -6.521 -10.751 10.651 1.00 98.81 196 HIS A C 1
ATOM 1525 O O . HIS A 1 196 ? -6.305 -11.919 10.336 1.00 98.81 196 HIS A O 1
ATOM 1531 N N . LEU A 1 197 ? -6.171 -9.730 9.866 1.00 98.88 197 LEU A N 1
ATOM 1532 C CA . LEU A 1 197 ? -5.621 -9.926 8.525 1.00 98.88 197 LEU A CA 1
ATOM 1533 C C . LEU A 1 197 ? -4.239 -10.599 8.566 1.00 98.88 197 LEU A C 1
ATOM 1535 O O . LEU A 1 197 ? -3.940 -11.452 7.729 1.00 98.88 197 LEU A O 1
ATOM 1539 N N . HIS A 1 198 ? -3.413 -10.263 9.558 1.00 98.69 198 HIS A N 1
ATOM 1540 C CA . HIS A 1 198 ? -2.070 -10.812 9.713 1.00 98.69 198 HIS A CA 1
ATOM 1541 C C . HIS A 1 198 ? -2.049 -12.220 10.332 1.00 98.69 198 HIS A C 1
ATOM 1543 O O . HIS A 1 198 ? -1.385 -13.101 9.790 1.00 98.69 198 HIS A O 1
ATOM 1549 N N . GLU A 1 199 ? -2.752 -12.466 11.436 1.00 98.12 199 GLU A N 1
ATOM 1550 C CA . GLU A 1 199 ? -2.614 -13.708 12.222 1.00 98.12 199 GLU A CA 1
ATOM 1551 C C . GLU A 1 199 ? -3.713 -14.725 11.924 1.00 98.12 199 GLU A C 1
ATOM 1553 O O . GLU A 1 199 ? -3.451 -15.925 11.905 1.00 98.12 199 GLU A O 1
ATOM 1558 N N . VAL A 1 200 ? -4.950 -14.266 11.710 1.00 98.00 200 VAL A N 1
ATOM 1559 C CA . VAL A 1 200 ? -6.103 -15.160 11.506 1.00 98.00 200 VAL A CA 1
ATOM 1560 C C . VAL A 1 200 ? -6.211 -15.553 10.039 1.00 98.00 200 VAL A C 1
ATOM 1562 O O . VAL A 1 200 ? -6.258 -16.734 9.707 1.00 98.00 200 VAL A O 1
ATOM 1565 N N . GLU A 1 201 ? -6.203 -14.558 9.159 1.00 98.31 201 GLU A N 1
ATOM 1566 C CA . GLU A 1 201 ? -6.364 -14.751 7.718 1.00 98.31 201 GLU A CA 1
ATOM 1567 C C . GLU A 1 201 ? -5.049 -15.078 7.016 1.00 98.31 201 GLU A C 1
ATOM 1569 O O . GLU A 1 201 ? -5.058 -15.467 5.855 1.00 98.31 201 GLU A O 1
ATOM 1574 N N . ALA A 1 202 ? -3.918 -14.948 7.709 1.00 98.19 202 ALA A N 1
ATOM 1575 C CA . ALA A 1 202 ? -2.600 -15.227 7.163 1.00 98.19 202 ALA A CA 1
ATOM 1576 C C . ALA A 1 202 ? -2.302 -14.467 5.840 1.00 98.19 202 ALA A C 1
ATOM 1578 O O . ALA A 1 202 ? -1.643 -14.996 4.951 1.00 98.19 202 ALA A O 1
ATOM 1579 N N . CYS A 1 203 ? -2.733 -13.201 5.715 1.00 98.75 203 CYS A N 1
ATOM 1580 C CA . CYS A 1 203 ? -2.462 -12.369 4.532 1.00 98.75 203 CYS A CA 1
ATOM 1581 C C . CYS A 1 203 ? -0.970 -12.029 4.376 1.00 98.75 203 CYS A C 1
ATOM 1583 O O . CYS A 1 203 ? -0.339 -11.565 5.324 1.00 98.75 203 CYS A O 1
ATOM 1585 N N . ASP A 1 204 ? -0.396 -12.216 3.192 1.00 98.69 204 ASP A N 1
ATOM 1586 C CA . ASP A 1 204 ? 1.001 -11.867 2.896 1.00 98.69 204 ASP A CA 1
ATOM 1587 C C . ASP A 1 204 ? 1.220 -10.354 2.865 1.00 98.69 204 ASP A C 1
ATOM 1589 O O . ASP A 1 204 ? 2.272 -9.860 3.275 1.00 98.69 204 ASP A O 1
ATOM 1593 N N . ILE A 1 205 ? 0.200 -9.625 2.404 1.00 98.81 205 ILE A N 1
ATOM 1594 C CA . ILE A 1 205 ? 0.161 -8.166 2.329 1.00 98.81 205 ILE A CA 1
ATOM 1595 C C . ILE A 1 205 ? -1.104 -7.677 3.029 1.00 98.81 205 ILE A C 1
ATOM 1597 O O . ILE A 1 205 ? -2.191 -8.204 2.793 1.00 98.81 205 ILE A O 1
ATOM 1601 N N . VAL A 1 206 ? -0.971 -6.647 3.861 1.00 98.88 206 VAL A N 1
ATOM 1602 C CA . VAL A 1 206 ? -2.087 -5.984 4.542 1.00 98.88 206 VAL A CA 1
ATOM 1603 C C . VAL A 1 206 ? -2.085 -4.506 4.179 1.00 98.88 206 VAL A C 1
ATOM 1605 O O . VAL A 1 206 ? -1.070 -3.833 4.337 1.00 98.88 206 VAL A O 1
ATOM 1608 N N . LEU A 1 207 ? -3.221 -3.989 3.720 1.00 98.81 207 LEU A N 1
ATOM 1609 C CA . LEU A 1 207 ? -3.453 -2.560 3.519 1.00 98.81 207 LEU A CA 1
ATOM 1610 C C . LEU A 1 207 ? -4.458 -2.079 4.569 1.00 98.81 207 LEU A C 1
ATOM 1612 O O . LEU A 1 207 ? -5.544 -2.643 4.680 1.00 98.81 207 LEU A O 1
ATOM 1616 N N . LEU A 1 208 ? -4.114 -1.048 5.336 1.00 98.69 208 LEU A N 1
ATOM 1617 C CA . LEU A 1 208 ? -5.083 -0.293 6.129 1.00 98.69 208 LEU A CA 1
ATOM 1618 C C . LEU A 1 208 ? -5.517 0.926 5.327 1.00 98.69 208 LEU A C 1
ATOM 1620 O O . LEU A 1 208 ? -4.664 1.724 4.953 1.00 98.69 208 LEU A O 1
ATOM 1624 N N . LEU A 1 209 ? -6.817 1.064 5.086 1.00 98.44 209 LEU A N 1
ATOM 1625 C CA . LEU A 1 209 ? -7.417 2.132 4.289 1.00 98.44 209 LEU A CA 1
ATOM 1626 C C . LEU A 1 209 ? -8.514 2.809 5.114 1.00 98.44 209 LEU A C 1
ATOM 1628 O O . LEU A 1 209 ? -9.458 2.143 5.530 1.00 98.44 209 LEU A O 1
ATOM 1632 N N . GLU A 1 210 ? -8.394 4.109 5.375 1.00 96.88 210 GLU A N 1
ATOM 1633 C CA . GLU A 1 210 ? -9.419 4.863 6.113 1.00 96.88 210 GLU A CA 1
ATOM 1634 C C . GLU A 1 210 ? -10.752 4.894 5.342 1.00 96.88 210 GLU A C 1
ATOM 1636 O O . GLU A 1 210 ? -10.793 4.794 4.115 1.00 96.88 210 GLU A O 1
ATOM 1641 N N . ASP A 1 211 ? -11.871 5.044 6.056 1.00 96.88 211 ASP A N 1
ATOM 1642 C CA . ASP A 1 211 ? -13.215 4.954 5.467 1.00 96.88 211 ASP A CA 1
ATOM 1643 C C . ASP A 1 211 ? -13.601 6.109 4.519 1.00 96.88 211 ASP A C 1
ATOM 1645 O O . ASP A 1 211 ? -14.664 6.060 3.891 1.00 96.88 211 ASP A O 1
ATOM 1649 N N . ASP A 1 212 ? -12.742 7.116 4.364 1.00 96.12 212 ASP A N 1
ATOM 1650 C CA . ASP A 1 212 ? -12.842 8.204 3.387 1.00 96.12 212 ASP A CA 1
ATOM 1651 C C . ASP A 1 212 ? -11.740 8.196 2.319 1.00 96.12 212 ASP A C 1
ATOM 1653 O O . ASP A 1 212 ? -11.692 9.104 1.487 1.00 96.12 212 ASP A O 1
ATOM 1657 N N . ALA A 1 213 ? -10.908 7.156 2.283 1.00 96.38 213 ALA A N 1
ATOM 1658 C CA . ALA A 1 213 ? -9.886 6.955 1.269 1.00 96.38 213 ALA A CA 1
ATOM 1659 C C . ALA A 1 213 ? -10.360 5.911 0.248 1.00 96.38 213 ALA A C 1
ATOM 1661 O O . ALA A 1 213 ? -10.618 4.759 0.589 1.00 96.38 213 ALA A O 1
ATOM 1662 N N . ARG A 1 214 ? -10.510 6.301 -1.023 1.00 95.56 214 ARG A N 1
ATOM 1663 C CA . ARG A 1 214 ? -11.164 5.476 -2.052 1.00 95.56 214 ARG A CA 1
ATOM 1664 C C . ARG A 1 214 ? -10.262 5.221 -3.254 1.00 95.56 214 ARG A C 1
ATOM 1666 O O . ARG A 1 214 ? -9.736 6.179 -3.816 1.00 95.56 214 ARG A O 1
ATOM 1673 N N . PRO A 1 215 ? -10.151 3.969 -3.725 1.00 96.75 215 PRO A N 1
ATOM 1674 C CA . PRO A 1 215 ? -9.493 3.674 -4.992 1.00 96.75 215 PRO A CA 1
ATOM 1675 C C . PRO A 1 215 ? -10.146 4.395 -6.176 1.00 96.75 215 PRO A C 1
ATOM 1677 O O . PRO A 1 215 ? -11.375 4.388 -6.317 1.00 96.75 215 PRO A O 1
ATOM 1680 N N . THR A 1 216 ? -9.326 4.969 -7.058 1.00 95.00 216 THR A N 1
ATOM 1681 C CA . THR A 1 216 ? -9.799 5.702 -8.249 1.00 95.00 216 THR A CA 1
ATOM 1682 C C . THR A 1 216 ? -9.627 4.932 -9.556 1.00 95.00 216 THR A C 1
ATOM 1684 O O . THR A 1 216 ? -10.266 5.275 -10.551 1.00 95.00 216 THR A O 1
ATOM 1687 N N . VAL A 1 217 ? -8.815 3.871 -9.560 1.00 94.50 217 VAL A N 1
ATOM 1688 C CA . VAL A 1 217 ? -8.517 3.052 -10.744 1.00 94.50 217 VAL A CA 1
ATOM 1689 C C . VAL A 1 217 ? -8.604 1.562 -10.423 1.00 94.50 217 VAL A C 1
ATOM 1691 O O . VAL A 1 217 ? -8.236 1.129 -9.332 1.00 94.50 217 VAL A O 1
ATOM 1694 N N . TYR A 1 218 ? -9.057 0.759 -11.389 1.00 95.75 218 TYR A N 1
ATOM 1695 C CA . TYR A 1 218 ? -9.021 -0.698 -11.258 1.00 95.75 218 TYR A CA 1
ATOM 1696 C C . TYR A 1 218 ? -7.567 -1.200 -11.201 1.00 95.75 218 TYR A C 1
ATOM 1698 O O . TYR A 1 218 ? -6.719 -0.751 -11.976 1.00 95.75 218 TYR A O 1
ATOM 1706 N N . GLY A 1 219 ? -7.274 -2.132 -10.295 1.00 95.81 219 GLY A N 1
ATOM 1707 C CA . GLY A 1 219 ? -5.926 -2.640 -10.032 1.00 95.81 219 GLY A CA 1
ATOM 1708 C C . GLY A 1 219 ? -5.054 -1.722 -9.172 1.00 95.81 219 GLY A C 1
ATOM 1709 O O . GLY A 1 219 ? -3.845 -1.927 -9.126 1.00 95.81 219 GLY A O 1
ATOM 1710 N N . TRP A 1 220 ? -5.641 -0.738 -8.476 1.00 96.25 220 TRP A N 1
ATOM 1711 C CA . TRP A 1 220 ? -4.911 0.186 -7.590 1.00 96.25 220 TRP A CA 1
ATOM 1712 C C . TRP A 1 220 ? -3.971 -0.534 -6.609 1.00 96.25 220 TRP A C 1
ATOM 1714 O O . TRP A 1 220 ? -2.871 -0.067 -6.341 1.00 96.25 220 TRP A O 1
ATOM 1724 N N . ASN A 1 221 ? -4.389 -1.695 -6.100 1.00 97.38 221 ASN A N 1
ATOM 1725 C CA . ASN A 1 221 ? -3.689 -2.479 -5.089 1.00 97.38 221 ASN A CA 1
ATOM 1726 C C . ASN A 1 221 ? -2.349 -3.051 -5.561 1.00 97.38 221 ASN A C 1
ATOM 1728 O O . ASN A 1 221 ? -1.525 -3.402 -4.720 1.00 97.38 221 ASN A O 1
ATOM 1732 N N . ILE A 1 222 ? -2.114 -3.175 -6.868 1.00 97.12 222 ILE A N 1
ATOM 1733 C CA . ILE A 1 222 ? -0.926 -3.868 -7.369 1.00 97.12 222 ILE A CA 1
ATOM 1734 C C . ILE A 1 222 ? 0.357 -3.096 -7.034 1.00 97.12 222 ILE A C 1
ATOM 1736 O O . ILE A 1 222 ? 1.299 -3.686 -6.499 1.00 97.12 222 ILE A O 1
ATOM 1740 N N . ASP A 1 223 ? 0.378 -1.781 -7.263 1.00 95.75 223 ASP A N 1
ATOM 1741 C CA . ASP A 1 223 ? 1.528 -0.941 -6.910 1.00 95.75 223 ASP A CA 1
ATOM 1742 C C . ASP A 1 223 ? 1.766 -0.955 -5.384 1.00 95.75 223 ASP A C 1
ATOM 1744 O O . ASP A 1 223 ? 2.908 -1.028 -4.931 1.00 95.75 223 ASP A O 1
ATOM 1748 N N . TRP A 1 224 ? 0.700 -1.001 -4.575 1.00 97.94 224 TRP A N 1
ATOM 1749 C CA . TRP A 1 224 ? 0.807 -1.152 -3.118 1.00 97.94 224 TRP A CA 1
ATOM 1750 C C . TRP A 1 224 ? 1.407 -2.500 -2.705 1.00 97.94 224 TRP A C 1
ATOM 1752 O O . TRP A 1 224 ? 2.271 -2.539 -1.828 1.00 97.94 224 TRP A O 1
ATOM 1762 N N . MET A 1 225 ? 0.997 -3.602 -3.339 1.00 98.06 225 MET A N 1
ATOM 1763 C CA . MET A 1 225 ? 1.565 -4.931 -3.086 1.00 98.06 225 MET A CA 1
ATOM 1764 C C . MET A 1 225 ? 3.054 -4.971 -3.438 1.00 98.06 225 MET A C 1
ATOM 1766 O O . MET A 1 225 ? 3.860 -5.418 -2.623 1.00 98.06 225 MET A O 1
ATOM 1770 N N . LEU A 1 226 ? 3.439 -4.453 -4.608 1.00 97.00 226 LEU A N 1
ATOM 1771 C CA . LEU A 1 226 ? 4.840 -4.372 -5.034 1.00 97.00 226 LEU A CA 1
ATOM 1772 C C . LEU A 1 226 ? 5.680 -3.506 -4.089 1.00 97.00 226 LEU A C 1
ATOM 1774 O O . LEU A 1 226 ? 6.796 -3.885 -3.729 1.00 97.00 226 LEU A O 1
ATOM 1778 N N . ALA A 1 227 ? 5.132 -2.378 -3.636 1.00 96.88 227 ALA A N 1
ATOM 1779 C CA . ALA A 1 227 ? 5.795 -1.516 -2.668 1.00 96.88 227 ALA A CA 1
ATOM 1780 C C . ALA A 1 227 ? 5.994 -2.214 -1.319 1.00 96.88 227 ALA A C 1
ATOM 1782 O O . ALA A 1 227 ? 7.071 -2.114 -0.738 1.00 96.88 227 ALA A O 1
ATOM 1783 N N . CYS A 1 228 ? 4.999 -2.960 -0.836 1.00 98.06 228 CYS A N 1
ATOM 1784 C CA . CYS A 1 228 ? 5.110 -3.723 0.407 1.00 98.06 228 CYS A CA 1
ATOM 1785 C C . CYS A 1 228 ? 6.122 -4.868 0.290 1.00 98.06 228 CYS A C 1
ATOM 1787 O O . CYS A 1 228 ? 6.897 -5.079 1.216 1.00 98.06 228 CYS A O 1
ATOM 1789 N N . LEU A 1 229 ? 6.166 -5.573 -0.844 1.00 97.00 229 LEU A N 1
ATOM 1790 C CA . LEU A 1 229 ? 7.169 -6.614 -1.094 1.00 97.00 229 LEU A CA 1
ATOM 1791 C C . LEU A 1 229 ? 8.595 -6.056 -1.131 1.00 97.00 229 LEU A C 1
ATOM 1793 O O . LEU A 1 229 ? 9.529 -6.747 -0.736 1.00 97.00 229 LEU A O 1
ATOM 1797 N N . ARG A 1 230 ? 8.774 -4.821 -1.616 1.00 95.06 230 ARG A N 1
ATOM 1798 C CA . ARG A 1 230 ? 10.098 -4.198 -1.725 1.00 95.06 230 ARG A CA 1
ATOM 1799 C C . ARG A 1 230 ? 10.544 -3.502 -0.445 1.00 95.06 230 ARG A C 1
ATOM 1801 O O . ARG A 1 230 ? 11.688 -3.657 -0.036 1.00 95.06 230 ARG A O 1
ATOM 1808 N N . HIS A 1 231 ? 9.665 -2.699 0.142 1.00 96.06 231 HIS A N 1
ATOM 1809 C CA . HIS A 1 231 ? 10.003 -1.783 1.233 1.00 96.06 231 HIS A CA 1
ATOM 1810 C C . HIS A 1 231 ? 9.495 -2.270 2.587 1.00 96.06 231 HIS A C 1
ATOM 1812 O O . HIS A 1 231 ? 9.762 -1.636 3.602 1.00 96.06 231 HIS A O 1
ATOM 1818 N N . GLY A 1 232 ? 8.712 -3.348 2.625 1.00 97.88 232 GLY A N 1
ATOM 1819 C CA . GLY A 1 232 ? 8.073 -3.889 3.825 1.00 97.88 232 GLY A CA 1
ATOM 1820 C C . GLY A 1 232 ? 6.904 -3.057 4.356 1.00 97.88 232 GLY A C 1
ATOM 1821 O O . GLY A 1 232 ? 5.955 -3.631 4.887 1.00 97.88 232 GLY A O 1
ATOM 1822 N N . HIS A 1 233 ? 6.947 -1.734 4.196 1.00 98.44 233 HIS A N 1
ATOM 1823 C CA . HIS A 1 233 ? 5.927 -0.781 4.619 1.00 98.44 233 HIS A CA 1
ATOM 1824 C C . HIS A 1 233 ? 5.936 0.458 3.710 1.00 98.44 233 HIS A C 1
ATOM 1826 O O . HIS A 1 233 ? 6.991 0.849 3.224 1.00 98.44 233 HIS A O 1
ATOM 1832 N N . VAL A 1 234 ? 4.782 1.083 3.482 1.00 97.56 234 VAL A N 1
ATOM 1833 C CA . VAL A 1 234 ? 4.644 2.362 2.756 1.00 97.56 234 VAL A CA 1
ATOM 1834 C C . VAL A 1 234 ? 3.384 3.094 3.216 1.00 97.56 234 VAL A C 1
ATOM 1836 O O . VAL A 1 234 ? 2.443 2.461 3.697 1.00 97.56 234 VAL A O 1
ATOM 1839 N N . ASN A 1 235 ? 3.336 4.414 3.034 1.00 97.88 235 ASN A N 1
ATOM 1840 C CA . ASN A 1 235 ? 2.155 5.231 3.337 1.00 97.88 235 ASN A CA 1
ATOM 1841 C C . ASN A 1 235 ? 1.674 6.016 2.110 1.00 97.88 235 ASN A C 1
ATOM 1843 O O . ASN A 1 235 ? 2.362 6.102 1.099 1.00 97.88 235 ASN A O 1
ATOM 1847 N N . PHE A 1 236 ? 0.478 6.588 2.181 1.00 96.94 236 PHE A N 1
ATOM 1848 C CA . PHE A 1 236 ? -0.080 7.409 1.108 1.00 96.94 236 PHE A CA 1
ATOM 1849 C C . PHE A 1 236 ? 0.525 8.819 1.086 1.00 96.94 236 PHE A C 1
ATOM 1851 O O . PHE A 1 236 ? 0.697 9.442 2.133 1.00 96.94 236 PHE A O 1
ATOM 1858 N N . ALA A 1 237 ? 0.806 9.337 -0.111 1.00 95.00 237 ALA A N 1
ATOM 1859 C CA . ALA A 1 237 ? 1.123 10.740 -0.358 1.00 95.00 237 ALA A CA 1
ATOM 1860 C C . ALA A 1 237 ? -0.128 11.471 -0.872 1.00 95.00 237 ALA A C 1
ATOM 1862 O O . ALA A 1 237 ? -0.452 11.366 -2.056 1.00 95.00 237 ALA A O 1
ATOM 1863 N N . PRO A 1 238 ? -0.842 12.232 -0.031 1.00 91.00 238 PRO A N 1
ATOM 1864 C CA . PRO A 1 238 ? -1.971 13.011 -0.501 1.00 91.00 238 PRO A CA 1
ATOM 1865 C C . PRO A 1 238 ? -1.489 14.225 -1.314 1.00 91.00 238 PRO A C 1
ATOM 1867 O O . PRO A 1 238 ? -0.403 14.758 -1.067 1.00 91.00 238 PRO A O 1
ATOM 1870 N N . PRO A 1 239 ? -2.309 14.739 -2.244 1.00 88.50 239 PRO A N 1
ATOM 1871 C CA . PRO A 1 239 ? -1.889 15.778 -3.187 1.00 88.50 239 PRO A CA 1
ATOM 1872 C C . PRO A 1 239 ? -1.555 17.130 -2.535 1.00 88.50 239 PRO A C 1
ATOM 1874 O O . PRO A 1 239 ? -0.910 17.968 -3.159 1.00 88.50 239 PRO A O 1
ATOM 1877 N N . TRP A 1 240 ? -1.986 17.362 -1.291 1.00 89.50 240 TRP A N 1
ATOM 1878 C CA . TRP A 1 240 ? -1.697 18.587 -0.534 1.00 89.50 240 TRP A CA 1
ATOM 1879 C C . TRP A 1 240 ? -0.412 18.515 0.301 1.00 89.50 240 TRP A C 1
ATOM 1881 O O . TRP A 1 240 ? -0.078 19.484 0.986 1.00 89.50 240 TRP A O 1
ATOM 1891 N N . PHE A 1 241 ? 0.297 17.384 0.304 1.00 86.88 241 PHE A N 1
ATOM 1892 C CA . PHE A 1 241 ? 1.560 17.277 1.028 1.00 86.88 241 PHE A CA 1
ATOM 1893 C C . PHE A 1 241 ? 2.657 18.156 0.416 1.00 86.88 241 PHE A C 1
ATOM 1895 O O . PHE A 1 241 ? 2.631 18.454 -0.782 1.00 86.88 241 PHE A O 1
ATOM 1902 N N . PRO A 1 242 ? 3.638 18.588 1.233 1.00 81.50 242 PRO A N 1
ATOM 1903 C CA . PRO A 1 242 ? 4.781 19.335 0.731 1.00 81.50 242 PRO A CA 1
ATOM 1904 C C . PRO A 1 242 ? 5.514 18.525 -0.340 1.00 81.50 242 PRO A C 1
ATOM 1906 O O . PRO A 1 242 ? 5.557 17.292 -0.280 1.00 81.50 242 PRO A O 1
ATOM 1909 N N . ARG A 1 243 ? 6.107 19.233 -1.312 1.00 75.81 243 ARG A N 1
ATOM 1910 C CA . ARG A 1 243 ? 6.886 18.603 -2.384 1.00 75.81 243 ARG A CA 1
ATOM 1911 C C . ARG A 1 243 ? 7.951 17.692 -1.779 1.00 75.81 243 ARG A C 1
ATOM 1913 O O . ARG A 1 243 ? 8.719 18.128 -0.924 1.00 75.81 243 ARG A O 1
ATOM 1920 N N . ALA A 1 244 ? 7.980 16.449 -2.250 1.00 79.81 244 ALA A N 1
ATOM 1921 C CA . ALA A 1 244 ? 8.972 15.471 -1.839 1.00 79.81 244 ALA A CA 1
ATOM 1922 C C . ALA A 1 244 ? 10.390 15.949 -2.179 1.00 79.81 244 ALA A C 1
ATOM 1924 O O . ALA A 1 244 ? 10.597 16.679 -3.153 1.00 79.81 244 ALA A O 1
ATOM 1925 N N . SER A 1 245 ? 11.363 15.525 -1.374 1.00 75.38 245 SER A N 1
ATOM 1926 C CA . SER A 1 245 ? 12.777 15.841 -1.608 1.00 75.38 245 SER A CA 1
ATOM 1927 C C . SER A 1 245 ? 13.347 15.065 -2.797 1.00 75.38 245 SER A C 1
ATOM 1929 O O . SER A 1 245 ? 14.184 15.584 -3.534 1.00 75.38 245 SER A O 1
ATOM 1931 N N . CYS A 1 246 ? 12.859 13.843 -3.006 1.00 88.12 246 CYS A N 1
ATOM 1932 C CA . CYS A 1 246 ? 13.121 13.002 -4.165 1.00 88.12 246 CYS A CA 1
ATOM 1933 C C . CYS A 1 246 ? 12.021 11.940 -4.323 1.00 88.12 246 CYS A C 1
ATOM 1935 O O . CYS A 1 246 ? 11.065 11.888 -3.537 1.00 88.12 246 CYS A O 1
ATOM 1937 N N . GLY A 1 247 ? 12.178 11.106 -5.349 1.00 90.56 247 GLY A N 1
ATOM 1938 C CA . GLY A 1 247 ? 11.219 10.082 -5.722 1.00 90.56 247 GLY A CA 1
ATOM 1939 C C . GLY A 1 247 ? 10.084 10.622 -6.581 1.00 90.56 247 GLY A C 1
ATOM 1940 O O . GLY A 1 247 ? 9.880 11.834 -6.703 1.00 90.56 247 GLY A O 1
ATOM 1941 N N . ASN A 1 248 ? 9.327 9.708 -7.174 1.00 90.69 248 ASN A N 1
ATOM 1942 C CA . ASN A 1 248 ? 8.217 10.031 -8.066 1.00 90.69 248 ASN A CA 1
ATOM 1943 C C . ASN A 1 248 ? 6.871 9.442 -7.619 1.00 90.69 248 ASN A C 1
ATOM 1945 O O . ASN A 1 248 ? 5.881 9.538 -8.345 1.00 90.69 248 ASN A O 1
ATOM 1949 N N . GLY A 1 249 ? 6.836 8.844 -6.425 1.00 92.62 249 GLY A N 1
ATOM 1950 C CA . GLY A 1 249 ? 5.625 8.311 -5.803 1.00 92.62 249 GLY A CA 1
ATOM 1951 C C . GLY A 1 249 ? 5.219 6.929 -6.305 1.00 92.62 249 GLY A C 1
ATOM 1952 O O . GLY A 1 249 ? 4.212 6.396 -5.845 1.00 92.62 249 GLY A O 1
ATOM 1953 N N . SER A 1 250 ? 5.977 6.327 -7.222 1.00 93.19 250 SER A N 1
ATOM 1954 C CA . SER A 1 250 ? 5.756 4.943 -7.643 1.00 93.19 250 SER A CA 1
ATOM 1955 C C . SER A 1 250 ? 6.270 3.949 -6.601 1.00 93.19 250 SER A C 1
ATOM 1957 O O . SER A 1 250 ? 7.106 4.263 -5.757 1.00 93.19 250 SER A O 1
ATOM 1959 N N . TRP A 1 251 ? 5.826 2.697 -6.695 1.00 94.31 251 TRP A N 1
ATOM 1960 C CA . TRP A 1 251 ? 6.304 1.627 -5.815 1.00 94.31 251 TRP A CA 1
ATOM 1961 C C . TRP A 1 251 ? 7.823 1.394 -5.918 1.00 94.31 251 TRP A C 1
ATOM 1963 O O . TRP A 1 251 ? 8.462 0.976 -4.947 1.00 94.31 251 TRP A O 1
ATOM 1973 N N . HIS A 1 252 ? 8.420 1.668 -7.084 1.00 92.88 252 HIS A N 1
ATOM 1974 C CA . HIS A 1 252 ? 9.849 1.475 -7.317 1.00 92.88 252 HIS A CA 1
ATOM 1975 C C . HIS A 1 252 ? 10.697 2.730 -7.055 1.00 92.88 252 HIS A C 1
ATOM 1977 O O . HIS A 1 252 ? 11.926 2.644 -7.074 1.00 92.88 252 HIS A O 1
ATOM 1983 N N . ASP A 1 253 ? 10.073 3.874 -6.814 1.00 93.50 253 ASP A N 1
ATOM 1984 C CA . ASP A 1 253 ? 10.747 5.126 -6.480 1.00 93.50 253 ASP A CA 1
ATOM 1985 C C . ASP A 1 253 ? 9.781 6.009 -5.668 1.00 93.50 253 ASP A C 1
ATOM 1987 O O . ASP A 1 253 ? 9.224 6.987 -6.188 1.00 93.50 253 ASP A O 1
ATOM 1991 N N . PRO A 1 254 ? 9.474 5.604 -4.417 1.00 95.19 254 PRO A N 1
ATOM 1992 C CA . PRO A 1 254 ? 8.484 6.284 -3.593 1.00 95.19 254 PRO A CA 1
ATOM 1993 C C . PRO A 1 254 ? 8.947 7.701 -3.269 1.00 95.19 254 PRO A C 1
ATOM 1995 O O . PRO A 1 254 ? 10.138 7.996 -3.265 1.00 95.19 254 PRO A O 1
ATOM 1998 N N . PHE A 1 255 ? 8.015 8.591 -2.944 1.00 95.69 255 PHE A N 1
ATOM 1999 C CA . PHE A 1 255 ? 8.383 9.906 -2.436 1.00 95.69 255 PHE A CA 1
ATOM 2000 C C . PHE A 1 255 ? 9.089 9.792 -1.089 1.00 95.69 255 PHE A C 1
ATOM 2002 O O . PHE A 1 255 ? 8.646 9.053 -0.211 1.00 95.69 255 PHE A O 1
ATOM 2009 N N . HIS A 1 256 ? 10.140 10.586 -0.912 1.00 95.12 256 HIS A N 1
ATOM 2010 C CA . HIS A 1 256 ? 10.834 10.74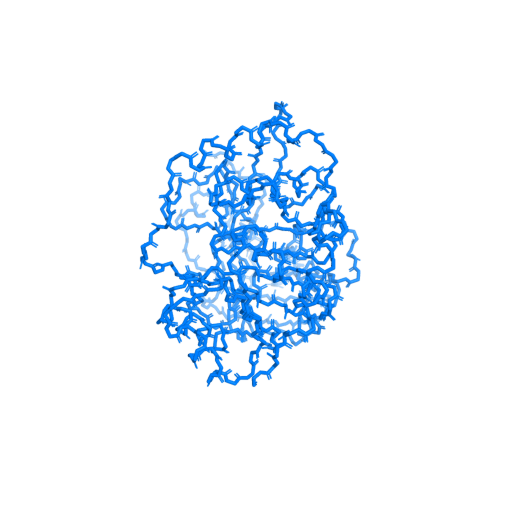8 0.360 1.00 95.12 256 HIS A CA 1
ATOM 2011 C C . HIS A 1 256 ? 10.331 12.016 1.053 1.00 95.12 256 HIS A C 1
ATOM 2013 O O . HIS A 1 256 ? 10.519 13.128 0.543 1.00 95.12 256 HIS A O 1
ATOM 2019 N N . ASN A 1 257 ? 9.685 11.863 2.211 1.00 93.12 257 ASN A N 1
ATOM 2020 C CA . ASN A 1 257 ? 9.096 12.989 2.935 1.00 93.12 257 ASN A CA 1
ATOM 2021 C C . ASN A 1 257 ? 9.346 12.927 4.446 1.00 93.12 257 ASN A C 1
ATOM 2023 O O . ASN A 1 257 ? 9.523 11.855 5.015 1.00 93.12 257 ASN A O 1
ATOM 2027 N N . ASP A 1 258 ? 9.323 14.084 5.096 1.00 91.94 258 ASP A N 1
ATOM 2028 C CA . ASP A 1 258 ? 9.549 14.229 6.543 1.00 91.94 258 ASP A CA 1
ATOM 2029 C C . ASP A 1 258 ? 8.246 14.201 7.345 1.00 91.94 258 ASP A C 1
ATOM 2031 O O . ASP A 1 258 ? 8.247 14.180 8.574 1.00 91.94 258 ASP A O 1
ATOM 2035 N N . VAL A 1 259 ? 7.124 14.212 6.631 1.00 90.81 259 VAL A N 1
ATOM 2036 C CA . VAL A 1 259 ? 5.774 14.096 7.166 1.00 90.81 259 VAL A CA 1
ATOM 2037 C C . VAL A 1 259 ? 5.091 12.897 6.527 1.00 90.81 259 VAL A C 1
ATOM 2039 O O . VAL A 1 259 ? 5.340 12.579 5.364 1.00 90.81 259 VAL A O 1
ATOM 2042 N N . LEU A 1 260 ? 4.214 12.239 7.280 1.00 92.06 260 LEU A N 1
ATOM 2043 C CA . LEU A 1 260 ? 3.354 11.183 6.761 1.00 92.06 260 LEU A CA 1
ATOM 2044 C C . LEU A 1 260 ? 1.902 11.401 7.184 1.00 92.06 260 LEU A C 1
ATOM 2046 O O . LEU A 1 260 ? 1.599 12.173 8.091 1.00 92.06 260 LEU A O 1
ATOM 2050 N N . THR A 1 261 ? 1.025 10.660 6.530 1.00 91.12 261 THR A N 1
ATOM 2051 C CA . THR A 1 261 ? -0.370 10.438 6.904 1.00 91.12 261 THR A CA 1
ATOM 2052 C C . THR A 1 261 ? -0.635 8.938 6.837 1.00 91.12 261 THR A C 1
ATOM 2054 O O . THR A 1 261 ? 0.121 8.203 6.203 1.00 91.12 261 THR A O 1
ATOM 2057 N N . ALA A 1 262 ? -1.710 8.482 7.471 1.00 89.62 262 ALA A N 1
ATOM 2058 C CA . ALA A 1 262 ? -2.109 7.079 7.499 1.00 89.62 262 ALA A CA 1
ATOM 2059 C C . ALA A 1 262 ? -3.496 6.839 6.886 1.00 89.62 262 ALA A C 1
ATOM 2061 O O . ALA A 1 262 ? -4.189 5.911 7.289 1.00 89.62 262 ALA A O 1
ATOM 2062 N N . GLN A 1 263 ? -3.902 7.672 5.918 1.00 94.50 263 GLN A N 1
ATOM 2063 C CA . GLN A 1 263 ? -5.133 7.457 5.138 1.00 94.50 263 GLN A CA 1
ATOM 2064 C C . GLN A 1 263 ? -5.100 6.153 4.339 1.00 94.50 263 GLN A C 1
ATOM 2066 O O . GLN A 1 263 ? -6.126 5.503 4.162 1.00 94.50 263 GLN A O 1
ATOM 2071 N N . CYS A 1 264 ? -3.909 5.759 3.887 1.00 97.81 264 CYS A N 1
ATOM 2072 C CA . CYS A 1 264 ? -3.626 4.393 3.489 1.00 97.81 264 CYS A CA 1
ATOM 2073 C C . CYS A 1 264 ? -2.198 4.025 3.897 1.00 97.81 264 CYS A C 1
ATOM 2075 O O . CYS A 1 264 ? -1.265 4.801 3.666 1.00 97.81 264 CYS A O 1
ATOM 2077 N N . SER A 1 265 ? -2.038 2.841 4.479 1.00 98.44 265 SER A N 1
ATOM 2078 C CA . SER A 1 265 ? -0.755 2.280 4.897 1.00 98.44 265 SER A CA 1
ATOM 2079 C C . SER A 1 265 ? -0.669 0.828 4.447 1.00 98.44 265 SER A C 1
ATOM 2081 O O . SER A 1 265 ? -1.571 0.037 4.718 1.00 98.44 265 SER A O 1
ATOM 2083 N N . GLY A 1 266 ? 0.416 0.471 3.769 1.00 98.56 266 GLY A N 1
ATOM 2084 C CA . GLY A 1 266 ? 0.685 -0.891 3.326 1.00 98.56 266 GLY A CA 1
ATOM 2085 C C . GLY A 1 266 ? 1.720 -1.578 4.205 1.00 98.56 266 GLY A C 1
ATOM 2086 O O . GLY A 1 266 ? 2.658 -0.937 4.679 1.00 98.56 266 GLY A O 1
ATOM 2087 N N . PHE A 1 267 ? 1.558 -2.879 4.417 1.00 98.75 267 PHE A N 1
ATOM 2088 C CA . PHE A 1 267 ? 2.438 -3.697 5.238 1.00 98.75 267 PHE A CA 1
ATOM 2089 C C . PHE A 1 267 ? 2.666 -5.064 4.594 1.00 98.75 267 PHE A C 1
ATOM 2091 O O . PHE A 1 267 ? 1.726 -5.726 4.156 1.00 98.75 267 PHE A O 1
ATOM 2098 N N . SER A 1 268 ? 3.911 -5.524 4.603 1.00 98.69 268 SER A N 1
ATOM 2099 C CA . SER A 1 268 ? 4.229 -6.939 4.424 1.00 98.69 268 SER A CA 1
ATOM 2100 C C . SER A 1 268 ? 3.988 -7.714 5.723 1.00 98.69 268 SER A C 1
ATOM 2102 O O . SER A 1 268 ? 4.147 -7.178 6.827 1.00 98.69 268 SER A O 1
ATOM 2104 N N . ARG A 1 269 ? 3.668 -9.004 5.596 1.00 98.38 269 ARG A N 1
ATOM 2105 C CA . ARG A 1 269 ? 3.641 -9.962 6.712 1.00 98.38 269 ARG A CA 1
ATOM 2106 C C . ARG A 1 269 ? 4.932 -9.936 7.523 1.00 98.38 269 ARG A C 1
ATOM 2108 O O . ARG A 1 269 ? 4.888 -9.953 8.749 1.00 98.38 269 ARG A O 1
ATOM 2115 N N . GLU A 1 270 ? 6.074 -9.897 6.843 1.00 97.56 270 GLU A N 1
ATOM 2116 C CA . GLU A 1 270 ? 7.388 -9.876 7.486 1.00 97.56 270 GLU A CA 1
ATOM 2117 C C . GLU A 1 270 ? 7.538 -8.652 8.400 1.00 97.56 270 GLU A C 1
ATOM 2119 O O . GLU A 1 270 ? 7.832 -8.797 9.588 1.00 97.56 270 GLU A O 1
ATOM 2124 N N . ALA A 1 271 ? 7.245 -7.456 7.882 1.00 98.06 271 ALA A N 1
ATOM 2125 C CA . ALA A 1 271 ? 7.338 -6.221 8.654 1.00 98.06 271 ALA A CA 1
ATOM 2126 C C . ALA A 1 271 ? 6.411 -6.243 9.882 1.00 98.06 271 ALA A C 1
ATOM 2128 O O . ALA A 1 271 ? 6.847 -5.915 10.987 1.00 98.06 271 ALA A O 1
ATOM 2129 N N . LEU A 1 272 ? 5.162 -6.704 9.732 1.00 98.50 272 LEU A N 1
ATOM 2130 C CA . LEU A 1 272 ? 4.238 -6.874 10.863 1.00 98.50 272 LEU A CA 1
ATOM 2131 C C . LEU A 1 272 ? 4.724 -7.922 11.871 1.00 98.50 272 LEU A C 1
ATOM 2133 O O . LEU A 1 272 ? 4.552 -7.726 13.070 1.00 98.50 272 LEU A O 1
ATOM 2137 N N . SER A 1 273 ? 5.372 -8.996 11.427 1.00 98.00 273 SER A N 1
ATOM 2138 C CA . SER A 1 273 ? 5.906 -10.032 12.320 1.00 98.00 273 SER A CA 1
ATOM 2139 C C . SER A 1 273 ? 7.067 -9.521 13.181 1.00 98.00 273 SER A C 1
ATOM 2141 O O . SER A 1 273 ? 7.147 -9.850 14.365 1.00 98.00 273 SER A O 1
ATOM 2143 N N . TYR A 1 274 ? 7.953 -8.688 12.625 1.00 97.75 274 TYR A N 1
ATOM 2144 C CA . TYR A 1 274 ? 9.099 -8.141 13.365 1.00 97.75 274 TYR A CA 1
ATOM 2145 C C . TYR A 1 274 ? 8.760 -6.905 14.201 1.00 97.75 274 TYR A C 1
ATOM 2147 O O . TYR A 1 274 ? 9.289 -6.730 15.301 1.00 97.75 274 TYR A O 1
ATOM 2155 N N . VAL A 1 275 ? 7.894 -6.032 13.692 1.00 98.12 275 VAL A N 1
ATOM 2156 C CA . VAL A 1 275 ? 7.583 -4.736 14.316 1.00 98.12 275 VAL A CA 1
ATOM 2157 C C . VAL A 1 275 ? 6.304 -4.810 15.148 1.00 98.12 275 VAL A C 1
ATOM 2159 O O . VAL A 1 275 ? 6.132 -4.069 16.117 1.00 98.12 275 VAL A O 1
ATOM 2162 N N . GLY A 1 276 ? 5.401 -5.729 14.830 1.00 97.94 276 GLY A N 1
ATOM 2163 C CA . GLY A 1 276 ? 4.114 -5.847 15.492 1.00 97.94 276 GLY A CA 1
ATOM 2164 C C . GLY A 1 276 ? 3.165 -4.700 15.140 1.00 97.94 276 GLY A C 1
ATOM 2165 O O . GLY A 1 276 ? 3.159 -4.168 14.028 1.00 97.94 276 GLY A O 1
ATOM 2166 N N . TYR A 1 277 ? 2.351 -4.323 16.115 1.00 98.12 277 TYR A N 1
ATOM 2167 C CA . TYR A 1 277 ? 1.117 -3.561 15.936 1.00 98.12 277 TYR A CA 1
ATOM 2168 C C . TYR A 1 277 ? 1.234 -2.131 16.472 1.00 98.12 277 TYR A C 1
ATOM 2170 O O . TYR A 1 277 ? 2.296 -1.718 16.948 1.00 98.12 277 TYR A O 1
ATOM 2178 N N . ILE A 1 278 ? 0.152 -1.358 16.398 1.00 97.25 278 ILE A N 1
ATOM 2179 C CA . ILE A 1 278 ? 0.103 -0.001 16.950 1.00 97.25 278 ILE A CA 1
ATOM 2180 C C . ILE A 1 278 ? 0.033 -0.091 18.478 1.00 97.25 278 ILE A C 1
ATOM 2182 O O . ILE A 1 278 ? -0.657 -0.945 19.038 1.00 97.25 278 ILE A O 1
ATOM 2186 N N . ASP A 1 279 ? 0.754 0.780 19.178 1.00 95.62 279 ASP A N 1
ATOM 2187 C CA . ASP A 1 279 ? 0.786 0.754 20.637 1.00 95.62 279 ASP A CA 1
ATOM 2188 C C . ASP A 1 279 ? -0.547 1.232 21.243 1.00 95.62 279 ASP A C 1
ATOM 2190 O O . ASP A 1 279 ? -1.012 2.339 20.982 1.00 95.62 279 ASP A O 1
ATOM 2194 N N . THR A 1 280 ? -1.172 0.418 22.096 1.00 94.38 280 THR A N 1
ATOM 2195 C CA . THR A 1 280 ? -2.504 0.726 22.654 1.00 94.38 280 THR A CA 1
ATOM 2196 C C . THR A 1 280 ? -2.490 1.816 23.728 1.00 94.38 280 THR A C 1
ATOM 2198 O O . THR A 1 280 ? -3.546 2.171 24.250 1.00 94.38 280 THR A O 1
ATOM 2201 N N . ARG A 1 281 ? -1.317 2.379 24.063 1.00 93.69 281 ARG A N 1
ATOM 2202 C CA . ARG A 1 281 ? -1.220 3.633 24.831 1.00 93.69 281 ARG A CA 1
ATOM 2203 C C . ARG A 1 281 ? -1.864 4.804 24.092 1.00 93.69 281 ARG A C 1
ATOM 2205 O O . ARG A 1 281 ? -2.419 5.678 24.751 1.00 93.69 281 ARG A O 1
ATOM 2212 N N . PHE A 1 282 ? -1.830 4.801 22.761 1.00 92.81 282 PHE A N 1
ATOM 2213 C CA . PHE A 1 282 ? -2.504 5.808 21.949 1.00 92.81 282 PHE A CA 1
ATOM 2214 C C . PHE A 1 282 ? -4.013 5.529 21.916 1.00 92.81 282 PHE A C 1
ATOM 2216 O O . PHE A 1 282 ? -4.512 4.774 21.088 1.00 92.81 282 PHE A O 1
ATOM 2223 N N . GLY A 1 283 ? -4.762 6.096 22.862 1.00 80.88 283 GLY A N 1
ATOM 2224 C CA . GLY A 1 283 ? -6.198 5.818 22.992 1.00 80.88 283 GLY A CA 1
ATOM 2225 C C . GLY A 1 283 ? -7.079 6.570 21.989 1.00 80.88 283 GLY A C 1
ATOM 2226 O O . GLY A 1 283 ? -8.162 6.109 21.638 1.00 80.88 283 GLY A O 1
ATOM 2227 N N . ARG A 1 284 ? -6.650 7.745 21.527 1.00 86.94 284 ARG A N 1
ATOM 2228 C CA . ARG A 1 284 ? -7.394 8.615 20.599 1.00 86.94 284 ARG A CA 1
ATOM 2229 C C . ARG A 1 284 ? -6.479 9.083 19.467 1.00 86.94 284 ARG A C 1
ATOM 2231 O O . ARG A 1 284 ? -5.328 8.667 19.411 1.00 86.94 284 ARG A O 1
ATOM 2238 N N . TYR A 1 285 ? -7.011 9.882 18.546 1.00 86.00 285 TYR A N 1
ATOM 2239 C CA . TYR A 1 285 ? -6.296 10.338 17.354 1.00 86.00 285 TYR A CA 1
ATOM 2240 C C . TYR A 1 285 ? -4.998 11.086 17.700 1.00 86.00 285 TYR A C 1
ATOM 2242 O O . TYR A 1 285 ? -5.018 12.009 18.514 1.00 86.00 285 TYR A O 1
ATOM 2250 N N . GLY A 1 286 ? -3.889 10.722 17.048 1.00 89.12 286 GLY A N 1
ATOM 2251 C CA . GLY A 1 286 ? -2.640 11.480 17.061 1.00 89.12 286 GLY A CA 1
ATOM 2252 C C . GLY A 1 286 ? -1.419 10.608 17.346 1.00 89.12 286 GLY A C 1
ATOM 2253 O O . GLY A 1 286 ? -1.409 9.835 18.298 1.00 89.12 286 GLY A O 1
ATOM 2254 N N . HIS A 1 287 ? -0.358 10.795 16.557 1.00 92.38 287 HIS A N 1
ATOM 2255 C CA . HIS A 1 287 ? 0.966 10.168 16.698 1.00 92.38 287 HIS A CA 1
ATOM 2256 C C . HIS A 1 287 ? 1.047 8.635 16.604 1.00 92.38 287 HIS A C 1
ATOM 2258 O O . HIS A 1 287 ? 2.146 8.123 16.398 1.00 92.38 287 HIS A O 1
ATOM 2264 N N . GLU A 1 288 ? -0.054 7.888 16.674 1.00 94.62 288 GLU A N 1
ATOM 2265 C CA . GLU A 1 288 ? -0.031 6.424 16.748 1.00 94.62 288 GLU A CA 1
ATOM 2266 C C . GLU A 1 288 ? 0.550 5.774 15.484 1.00 94.62 288 GLU A C 1
ATOM 2268 O O . GLU A 1 288 ? 1.355 4.846 15.553 1.00 94.62 288 GLU A O 1
ATOM 2273 N N . HIS A 1 289 ? 0.198 6.310 14.314 1.00 94.00 289 HIS A N 1
ATOM 2274 C CA . HIS A 1 289 ? 0.706 5.845 13.026 1.00 94.00 289 HIS A CA 1
ATOM 2275 C C . HIS A 1 289 ? 2.139 6.319 12.759 1.00 94.00 289 HIS A C 1
ATOM 2277 O O . HIS A 1 289 ? 2.932 5.586 12.164 1.00 94.00 289 HIS A O 1
ATOM 2283 N N . VAL A 1 290 ? 2.495 7.521 13.227 1.00 95.31 290 VAL A N 1
ATOM 2284 C CA . VAL A 1 290 ? 3.865 8.048 13.135 1.00 95.31 290 VAL A CA 1
ATOM 2285 C C . VAL A 1 290 ? 4.811 7.196 13.976 1.00 95.31 290 VAL A C 1
ATOM 2287 O O . VAL A 1 290 ? 5.905 6.857 13.526 1.00 95.31 290 VAL A O 1
ATOM 2290 N N . GLU A 1 291 ? 4.382 6.805 15.176 1.00 96.06 291 GLU A N 1
ATOM 2291 C CA . GLU A 1 291 ? 5.122 5.908 16.064 1.00 96.06 291 GLU A CA 1
ATOM 2292 C C . GLU A 1 291 ? 5.340 4.539 15.422 1.00 96.06 291 GLU A C 1
ATOM 2294 O O . GLU A 1 291 ? 6.479 4.071 15.344 1.00 96.06 291 GLU A O 1
ATOM 2299 N N . HIS A 1 292 ? 4.273 3.938 14.890 1.00 97.31 292 HIS A N 1
ATOM 2300 C CA . HIS A 1 292 ? 4.343 2.628 14.247 1.00 97.31 292 HIS A CA 1
ATOM 2301 C C . HIS A 1 292 ? 5.265 2.645 13.028 1.00 97.31 292 HIS A C 1
ATOM 2303 O O . HIS A 1 292 ? 6.170 1.816 12.934 1.00 97.31 292 HIS A O 1
ATOM 2309 N N . THR A 1 293 ? 5.125 3.652 12.164 1.00 97.44 293 THR A N 1
ATOM 2310 C CA . THR A 1 293 ? 5.999 3.854 10.996 1.00 97.44 293 THR A CA 1
ATOM 2311 C C . THR A 1 293 ? 7.452 4.087 11.419 1.00 97.44 293 THR A C 1
ATOM 2313 O O . THR A 1 293 ? 8.379 3.543 10.825 1.00 97.44 293 THR A O 1
ATOM 2316 N N . SER A 1 294 ? 7.690 4.841 12.495 1.00 95.94 294 SER A N 1
ATOM 2317 C CA . SER A 1 294 ? 9.046 5.072 13.008 1.00 95.94 294 SER A CA 1
ATOM 2318 C C . SER A 1 294 ? 9.707 3.780 13.497 1.00 95.94 294 SER A C 1
ATOM 2320 O O . SER A 1 294 ? 10.910 3.594 13.298 1.00 95.94 294 SER A O 1
ATOM 2322 N N . ARG A 1 295 ? 8.941 2.862 14.104 1.00 96.50 295 ARG A N 1
ATOM 2323 C CA . ARG A 1 295 ? 9.432 1.522 14.466 1.00 96.50 295 ARG A CA 1
ATOM 2324 C C . ARG A 1 295 ? 9.684 0.646 13.242 1.00 96.50 295 ARG A C 1
ATOM 2326 O O . ARG A 1 295 ? 10.689 -0.060 13.236 1.00 96.50 295 ARG A O 1
ATOM 2333 N N . MET A 1 296 ? 8.848 0.743 12.206 1.00 97.81 296 MET A N 1
ATOM 2334 C CA . MET A 1 296 ? 9.087 0.081 10.915 1.00 97.81 296 MET A CA 1
ATOM 2335 C C . MET A 1 296 ? 10.441 0.503 10.328 1.00 97.81 296 MET A C 1
ATOM 2337 O O . MET A 1 296 ? 11.276 -0.353 10.036 1.00 97.81 296 MET A O 1
ATOM 2341 N N . ILE A 1 297 ? 10.726 1.808 10.292 1.00 97.06 297 ILE A N 1
ATOM 2342 C CA . ILE A 1 297 ? 11.988 2.347 9.758 1.00 97.06 297 ILE A CA 1
ATOM 2343 C C . ILE A 1 297 ? 13.197 1.899 10.582 1.00 97.06 297 ILE A C 1
ATOM 2345 O O . ILE A 1 297 ? 14.241 1.568 10.022 1.00 97.06 297 ILE A O 1
ATOM 2349 N N . ARG A 1 298 ? 13.072 1.832 11.913 1.00 94.31 298 ARG A N 1
ATOM 2350 C CA . ARG A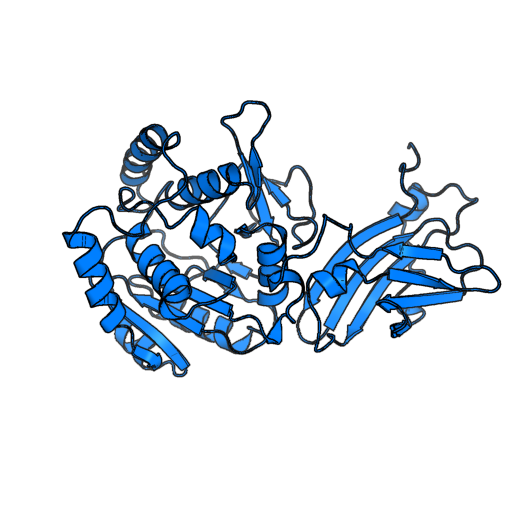 1 298 ? 14.141 1.311 12.786 1.00 94.31 298 ARG A CA 1
ATOM 2351 C C . ARG A 1 298 ? 14.489 -0.153 12.499 1.00 94.31 298 ARG A C 1
ATOM 2353 O O . ARG A 1 298 ? 15.605 -0.559 12.801 1.00 94.31 298 ARG A O 1
ATOM 2360 N N . MET A 1 299 ? 13.555 -0.914 11.930 1.00 95.69 299 MET A N 1
ATOM 2361 C CA . MET A 1 299 ? 13.753 -2.303 11.508 1.00 95.69 299 MET A CA 1
ATOM 2362 C C . MET A 1 299 ? 14.090 -2.442 10.016 1.00 95.69 299 MET A C 1
ATOM 2364 O O . MET A 1 299 ? 14.205 -3.560 9.530 1.00 95.69 299 MET A O 1
ATOM 2368 N N . GLY A 1 300 ? 14.291 -1.329 9.302 1.00 95.25 300 GLY A N 1
ATOM 2369 C CA . GLY A 1 300 ? 14.682 -1.323 7.890 1.00 95.25 300 GLY A CA 1
ATOM 2370 C C . GLY A 1 300 ? 13.520 -1.294 6.895 1.00 95.25 300 GLY A C 1
ATOM 2371 O O . GLY A 1 300 ? 13.748 -1.536 5.714 1.00 95.25 300 GLY A O 1
ATOM 2372 N N . TYR A 1 301 ? 12.295 -0.987 7.338 1.00 97.25 301 TYR A N 1
ATOM 2373 C CA . TYR A 1 301 ? 11.107 -0.972 6.481 1.00 97.25 301 TYR A CA 1
ATOM 2374 C C . TYR A 1 301 ? 10.535 0.439 6.272 1.00 97.25 301 TYR A C 1
ATOM 2376 O O . TYR A 1 301 ? 10.377 1.211 7.217 1.00 97.25 301 TYR A O 1
ATOM 2384 N N . GLY A 1 302 ? 10.143 0.751 5.037 1.00 95.88 302 GLY A N 1
ATOM 2385 C CA . GLY A 1 302 ? 9.272 1.881 4.686 1.00 95.88 302 GLY A CA 1
ATOM 2386 C C . GLY A 1 302 ? 9.821 3.286 4.890 1.00 95.88 302 GLY A C 1
ATOM 2387 O O . GLY A 1 302 ? 9.050 4.245 4.998 1.00 95.88 302 GLY A O 1
ATOM 2388 N N . GLY A 1 303 ? 11.142 3.425 4.936 1.00 96.00 303 GLY A N 1
ATOM 2389 C CA . GLY A 1 303 ? 11.794 4.718 5.044 1.00 96.00 303 GLY A CA 1
ATOM 2390 C C . GLY A 1 303 ? 13.255 4.619 5.447 1.00 96.00 303 GLY A C 1
ATOM 2391 O O . GLY A 1 303 ? 13.849 3.543 5.470 1.00 96.00 303 GLY A O 1
ATOM 2392 N N . LEU A 1 304 ? 13.831 5.768 5.788 1.00 95.50 304 LEU A N 1
ATOM 2393 C CA . LEU A 1 304 ? 15.233 5.913 6.166 1.00 95.50 304 LEU A CA 1
ATOM 2394 C C . LEU A 1 304 ? 15.353 6.653 7.499 1.00 95.50 304 LEU A C 1
ATOM 2396 O O . LEU A 1 304 ? 14.592 7.573 7.800 1.00 95.50 304 LEU A O 1
ATOM 2400 N N . THR A 1 305 ? 16.346 6.268 8.295 1.00 93.50 305 THR A N 1
ATOM 2401 C CA . THR A 1 305 ? 16.784 7.070 9.444 1.00 93.50 305 THR A CA 1
ATOM 2402 C C . THR A 1 305 ? 17.739 8.143 8.930 1.00 93.50 305 THR A C 1
ATOM 2404 O O . THR A 1 305 ? 18.672 7.822 8.197 1.00 93.50 305 THR A O 1
ATOM 2407 N N . LYS A 1 306 ? 17.499 9.410 9.286 1.00 90.06 306 LYS A N 1
ATOM 2408 C CA . LYS A 1 306 ? 18.382 10.518 8.892 1.00 90.06 306 LYS A CA 1
ATOM 2409 C C . LYS A 1 306 ? 19.705 10.483 9.662 1.00 90.06 306 LYS A C 1
ATOM 2411 O O . LYS A 1 306 ? 19.839 9.774 10.655 1.00 90.06 306 LYS A O 1
ATOM 2416 N N . GLU A 1 307 ? 20.669 11.288 9.218 1.00 87.69 307 GLU A N 1
ATOM 2417 C CA . GLU A 1 307 ? 22.012 11.378 9.816 1.00 87.69 307 GLU A CA 1
ATOM 2418 C C . GLU A 1 307 ? 21.999 11.726 11.314 1.00 87.69 307 GLU A C 1
ATOM 2420 O O . GLU A 1 307 ? 22.878 11.292 12.053 1.00 87.69 307 GLU A O 1
ATOM 2425 N N . ASP A 1 308 ? 20.980 12.453 11.785 1.00 85.38 308 ASP A N 1
ATOM 2426 C CA . ASP A 1 308 ? 20.800 12.789 13.203 1.00 85.38 308 ASP A CA 1
ATOM 2427 C C . ASP A 1 308 ? 20.357 11.597 14.079 1.00 85.38 308 ASP A C 1
ATOM 2429 O O . ASP A 1 308 ? 20.235 11.734 15.297 1.00 85.38 308 ASP A O 1
ATOM 2433 N N . GLY A 1 309 ? 20.068 10.436 13.480 1.00 80.94 309 GLY A N 1
ATOM 2434 C CA . GLY A 1 309 ? 19.594 9.216 14.142 1.00 80.94 309 GLY A CA 1
ATOM 2435 C C . GLY A 1 309 ? 18.151 9.281 14.669 1.00 80.94 309 GLY A C 1
ATOM 2436 O O . GLY A 1 309 ? 17.479 8.251 14.802 1.00 80.94 309 GLY A O 1
ATOM 2437 N N . ALA A 1 310 ? 17.636 10.479 14.941 1.00 80.56 310 ALA A N 1
ATOM 2438 C CA . ALA A 1 310 ? 16.323 10.713 15.530 1.00 80.56 310 ALA A CA 1
ATOM 2439 C C . ALA A 1 310 ? 15.240 10.898 14.465 1.00 80.56 310 ALA A C 1
ATOM 2441 O O . ALA A 1 310 ? 14.187 10.255 14.535 1.00 80.56 310 ALA A O 1
ATOM 2442 N N . SER A 1 311 ? 15.515 11.697 13.441 1.00 86.38 311 SER A N 1
ATOM 2443 C CA . SER A 1 311 ? 14.570 12.018 12.383 1.00 86.38 311 SER A CA 1
ATOM 2444 C C . SER A 1 311 ? 14.420 10.866 11.394 1.00 86.38 311 SER A C 1
ATOM 2446 O O . SER A 1 311 ? 15.252 9.951 11.297 1.00 86.38 311 SER A O 1
ATOM 2448 N N . LYS A 1 312 ? 13.297 10.883 10.682 1.00 93.25 312 LYS A N 1
ATOM 2449 C CA . LYS A 1 312 ? 12.897 9.833 9.752 1.00 93.25 312 LYS A CA 1
ATOM 2450 C C . LYS A 1 312 ? 12.502 10.460 8.424 1.00 93.25 312 LYS A C 1
ATOM 2452 O O . LYS A 1 312 ? 11.946 11.554 8.398 1.00 93.25 312 LYS A O 1
ATOM 2457 N N . THR A 1 313 ? 12.816 9.752 7.352 1.00 94.88 313 THR A N 1
ATOM 2458 C CA . THR A 1 313 ? 12.298 10.003 6.012 1.00 94.88 313 THR A CA 1
ATOM 2459 C C . THR A 1 313 ? 11.341 8.867 5.693 1.00 94.88 313 THR A C 1
ATOM 2461 O O . THR A 1 313 ? 11.740 7.705 5.723 1.00 94.88 313 THR A O 1
ATOM 2464 N N . PHE A 1 314 ? 10.090 9.190 5.410 1.00 96.38 314 PHE A N 1
ATOM 2465 C CA . PHE A 1 314 ? 9.019 8.245 5.128 1.00 96.38 314 PHE A CA 1
ATOM 2466 C C . PHE A 1 314 ? 8.906 7.993 3.628 1.00 96.38 314 PHE A C 1
ATOM 2468 O O . PHE A 1 314 ? 9.012 8.933 2.837 1.00 96.38 314 PHE A O 1
ATOM 2475 N N . PHE A 1 315 ? 8.664 6.737 3.248 1.00 97.12 315 PHE A N 1
ATOM 2476 C CA . PHE A 1 315 ? 8.350 6.370 1.870 1.00 97.12 315 PHE A CA 1
ATOM 2477 C C . PHE A 1 315 ? 6.850 6.464 1.622 1.00 97.12 315 PHE A C 1
ATOM 2479 O O . PHE A 1 315 ? 6.057 5.765 2.265 1.00 97.12 315 PHE A O 1
ATOM 2486 N N . LEU A 1 316 ? 6.470 7.332 0.684 1.00 96.69 316 LEU A N 1
ATOM 2487 C CA . LEU A 1 316 ? 5.076 7.606 0.361 1.00 96.69 316 LEU A CA 1
ATOM 2488 C C . LEU A 1 316 ? 4.745 7.297 -1.107 1.00 96.69 316 LEU A C 1
ATOM 2490 O O . LEU A 1 316 ? 5.541 7.583 -2.003 1.00 96.69 316 LEU A O 1
ATOM 2494 N N . LEU A 1 317 ? 3.551 6.759 -1.355 1.00 95.19 317 LEU A N 1
ATOM 2495 C CA . LEU A 1 317 ? 3.049 6.436 -2.690 1.00 95.19 317 LEU A CA 1
ATOM 2496 C C . LEU A 1 317 ? 1.996 7.424 -3.186 1.00 95.19 317 LEU A C 1
ATOM 2498 O O . LEU A 1 317 ? 1.059 7.768 -2.463 1.00 95.19 317 LEU A O 1
ATOM 2502 N N . ASP A 1 318 ? 2.083 7.747 -4.472 1.00 88.81 318 ASP A N 1
ATOM 2503 C CA . ASP A 1 318 ? 0.995 8.301 -5.283 1.00 88.81 318 ASP A CA 1
ATOM 2504 C C . ASP A 1 318 ? 0.025 7.161 -5.658 1.00 88.81 318 ASP A C 1
ATOM 2506 O O . ASP A 1 318 ? -0.021 6.663 -6.781 1.00 88.81 318 ASP A O 1
ATOM 2510 N N . GLY A 1 319 ? -0.663 6.629 -4.646 1.00 78.88 319 GLY A N 1
ATOM 2511 C CA . GLY A 1 319 ? -1.274 5.297 -4.676 1.00 78.88 319 GLY A CA 1
ATOM 2512 C C . GLY A 1 319 ? -2.642 5.176 -5.352 1.00 78.88 319 GLY A C 1
ATOM 2513 O O . GLY A 1 319 ? -3.381 4.267 -4.982 1.00 78.88 319 GLY A O 1
ATOM 2514 N N . ALA A 1 320 ? -3.000 6.076 -6.277 1.00 90.62 320 ALA A N 1
ATOM 2515 C CA . ALA A 1 320 ? -4.305 6.124 -6.960 1.00 90.62 320 ALA A CA 1
ATOM 2516 C C . ALA A 1 320 ? -5.521 6.066 -6.005 1.00 90.62 320 ALA A C 1
ATOM 2518 O O . ALA A 1 320 ? -6.495 5.337 -6.222 1.00 90.62 320 ALA A O 1
ATOM 2519 N N . ILE A 1 321 ? -5.448 6.863 -4.937 1.00 95.50 321 ILE A N 1
ATOM 2520 C CA . ILE A 1 321 ? -6.475 7.003 -3.903 1.00 95.50 321 ILE A CA 1
ATOM 2521 C C . ILE A 1 321 ? -6.975 8.448 -3.888 1.00 95.50 321 ILE A C 1
ATOM 2523 O O . ILE A 1 321 ? -6.188 9.393 -3.907 1.00 95.50 321 ILE A O 1
ATOM 2527 N N . GLU A 1 322 ? -8.290 8.615 -3.835 1.00 95.00 322 GLU A N 1
ATOM 2528 C CA . GLU A 1 322 ? -8.965 9.883 -3.575 1.00 95.00 322 GLU A CA 1
ATOM 2529 C C . GLU A 1 322 ? -9.337 9.966 -2.097 1.00 95.00 322 GLU A C 1
ATOM 2531 O O . GLU A 1 322 ? -9.813 8.988 -1.520 1.00 95.00 322 GLU A O 1
ATOM 2536 N N . ILE A 1 323 ? -9.160 11.144 -1.499 1.00 95.06 323 ILE A N 1
ATOM 2537 C CA . ILE A 1 323 ? -9.634 11.423 -0.144 1.00 95.06 323 ILE A CA 1
ATOM 2538 C C . ILE A 1 323 ? -10.902 12.254 -0.228 1.00 95.06 323 ILE A C 1
ATOM 2540 O O . ILE A 1 323 ? -10.919 13.322 -0.841 1.00 95.06 323 ILE A O 1
ATOM 2544 N N . VAL A 1 324 ? -11.951 11.767 0.421 1.00 94.12 324 VAL A N 1
ATOM 2545 C CA . VAL A 1 324 ? -13.231 12.458 0.515 1.00 94.12 324 VAL A CA 1
ATOM 2546 C C . VAL A 1 324 ? -13.251 13.288 1.785 1.00 94.12 324 VAL A C 1
ATOM 2548 O O . VAL A 1 324 ? -12.980 12.788 2.873 1.00 94.12 324 VAL A O 1
ATOM 2551 N N . GLU A 1 325 ? -13.576 14.571 1.649 1.00 88.75 325 GLU A N 1
ATOM 2552 C CA . GLU A 1 325 ? -13.665 15.462 2.799 1.00 88.75 325 GLU A CA 1
ATOM 2553 C C . GLU A 1 325 ? -14.699 14.949 3.804 1.00 88.75 325 GLU A C 1
ATOM 2555 O O . GLU A 1 325 ? -15.797 14.502 3.453 1.00 88.75 325 GLU A O 1
ATOM 2560 N N . SER A 1 326 ? -14.322 14.993 5.075 1.00 87.62 326 SER A N 1
ATOM 2561 C CA . SER A 1 326 ? -15.096 14.399 6.143 1.00 87.62 326 SER A CA 1
ATOM 2562 C C . SER A 1 326 ? -14.881 15.147 7.455 1.00 87.62 326 SER A C 1
ATOM 2564 O O . SER A 1 326 ? -13.904 15.877 7.632 1.00 87.62 326 SER A O 1
ATOM 2566 N N . VAL A 1 327 ? -15.815 14.985 8.394 1.00 83.56 327 VAL A N 1
ATOM 2567 C CA . VAL A 1 327 ? -15.692 15.619 9.709 1.00 83.56 327 VAL A CA 1
ATOM 2568 C C . VAL A 1 327 ? -14.594 14.912 10.493 1.00 83.56 327 VAL A C 1
ATOM 2570 O O . VAL A 1 327 ? -14.673 13.709 10.755 1.00 83.56 327 VAL A O 1
ATOM 2573 N N . SER A 1 328 ? -13.573 15.676 10.872 1.00 80.62 328 SER A N 1
ATOM 2574 C CA . SER A 1 328 ? -12.479 15.181 11.695 1.00 80.62 328 SER A CA 1
ATOM 2575 C C . SER A 1 328 ? -12.874 15.159 13.169 1.00 80.62 328 SER A C 1
ATOM 2577 O O . SER A 1 328 ? -13.376 16.147 13.702 1.00 80.62 328 SER A O 1
ATOM 2579 N N . ASN A 1 329 ? -12.570 14.053 13.849 1.00 79.56 329 ASN A N 1
ATOM 2580 C CA . ASN A 1 329 ? -12.653 13.942 15.311 1.00 79.56 329 ASN A CA 1
ATOM 2581 C C . ASN A 1 329 ? -11.381 14.474 16.003 1.00 79.56 329 ASN A C 1
ATOM 2583 O O . ASN A 1 329 ? -11.056 14.063 17.117 1.00 79.56 329 ASN A O 1
ATOM 2587 N N . PHE A 1 330 ? -10.628 15.340 15.322 1.00 86.31 330 PHE A N 1
ATOM 2588 C CA . PHE A 1 330 ? -9.411 15.951 15.835 1.00 86.31 330 PHE A CA 1
ATOM 2589 C C . PHE A 1 330 ? -9.664 16.711 17.142 1.00 86.31 330 PHE A C 1
ATOM 2591 O O . PHE A 1 330 ? -10.610 17.490 17.263 1.00 86.31 330 PHE A O 1
ATOM 2598 N N . SER A 1 331 ? -8.753 16.539 18.095 1.00 89.88 331 SER A N 1
ATOM 2599 C CA . SER A 1 331 ? -8.691 17.327 19.320 1.00 89.88 331 SER A CA 1
ATOM 2600 C C . SER A 1 331 ? -7.237 17.648 19.633 1.00 89.88 331 SER A C 1
ATOM 2602 O O . SER A 1 331 ? -6.426 16.735 19.782 1.00 89.88 331 SER A O 1
ATOM 2604 N N . GLN A 1 332 ? -6.917 18.937 19.773 1.00 91.44 332 GLN A N 1
ATOM 2605 C CA . GLN A 1 332 ? -5.558 19.372 20.106 1.00 91.44 332 GLN A CA 1
ATOM 2606 C C . GLN A 1 332 ? -5.089 18.765 21.433 1.00 91.44 332 GLN A C 1
ATOM 2608 O O . GLN A 1 332 ? -3.978 18.263 21.510 1.00 91.44 332 GLN A O 1
ATOM 2613 N N . GLN A 1 333 ? -5.969 18.711 22.438 1.00 91.75 333 GLN A N 1
ATOM 2614 C CA . GLN A 1 333 ? -5.657 18.102 23.732 1.00 91.75 333 GLN A CA 1
ATOM 2615 C C . GLN A 1 333 ? -5.222 16.635 23.585 1.00 91.75 333 GLN A C 1
ATOM 2617 O O . GLN A 1 333 ? -4.237 16.221 24.185 1.00 91.75 333 GLN A O 1
ATOM 2622 N N . GLN A 1 334 ? -5.937 15.848 22.776 1.00 90.81 334 GLN A N 1
ATOM 2623 C CA . GLN A 1 334 ? -5.604 14.433 22.567 1.00 90.81 334 GLN A CA 1
ATOM 2624 C C . GLN A 1 334 ? -4.276 14.270 21.824 1.00 90.81 334 GLN A C 1
ATOM 2626 O O . GLN A 1 334 ? -3.509 13.358 22.121 1.00 90.81 334 GLN A O 1
ATOM 2631 N N . VAL A 1 335 ? -3.995 15.164 20.873 1.00 91.12 335 VAL A N 1
ATOM 2632 C CA . VAL A 1 335 ? -2.713 15.192 20.164 1.00 91.12 335 VAL A CA 1
ATOM 2633 C C . VAL A 1 335 ? -1.572 15.521 21.122 1.00 91.12 335 VAL A C 1
ATOM 2635 O O . VAL A 1 335 ? -0.556 14.832 21.086 1.00 91.12 335 VAL A O 1
ATOM 2638 N N . ASP A 1 336 ? -1.752 16.500 22.008 1.00 91.88 336 ASP A N 1
ATOM 2639 C CA . ASP A 1 336 ? -0.747 16.880 23.004 1.00 91.88 336 ASP A CA 1
ATOM 2640 C C . ASP A 1 336 ? -0.474 15.722 23.984 1.00 91.88 336 ASP A C 1
ATOM 2642 O O . ASP A 1 336 ? 0.681 15.346 24.193 1.00 91.88 336 ASP A O 1
ATOM 2646 N N . GLU A 1 337 ? -1.525 15.073 24.500 1.00 92.31 337 GLU A N 1
ATOM 2647 C CA . GLU A 1 337 ? -1.416 13.875 25.350 1.00 92.31 337 GLU A CA 1
ATOM 2648 C C . GLU A 1 337 ? -0.668 12.734 24.633 1.00 92.31 337 GLU A C 1
ATOM 2650 O O . GLU A 1 337 ? 0.239 12.110 25.192 1.00 92.31 337 GLU A O 1
ATOM 2655 N N . ASN A 1 338 ? -0.999 12.476 23.366 1.00 94.06 338 ASN A N 1
ATOM 2656 C CA . ASN A 1 338 ? -0.334 11.454 22.560 1.00 94.06 338 ASN A CA 1
ATOM 2657 C C . ASN A 1 338 ? 1.115 11.828 22.199 1.00 94.06 338 ASN A C 1
ATOM 2659 O O . ASN A 1 338 ? 1.956 10.938 22.064 1.00 94.06 338 ASN A O 1
ATOM 2663 N N . SER A 1 339 ? 1.441 13.115 22.079 1.00 93.44 339 SER A N 1
ATOM 2664 C CA . SER A 1 339 ? 2.810 13.592 21.855 1.00 93.44 339 SER A CA 1
ATOM 2665 C C . SER A 1 339 ? 3.716 13.254 23.043 1.00 93.44 339 SER A C 1
ATOM 2667 O O . SER A 1 339 ? 4.823 12.734 22.869 1.00 93.44 339 SER A O 1
ATOM 2669 N N . GLU A 1 340 ? 3.223 13.424 24.274 1.00 94.50 340 GLU A N 1
ATOM 2670 C CA . GLU A 1 340 ? 3.953 13.005 25.476 1.00 94.50 340 GLU A CA 1
ATOM 2671 C C . GLU A 1 340 ? 4.207 11.493 25.509 1.00 94.50 340 GLU A C 1
ATOM 2673 O O . GLU A 1 340 ? 5.275 11.045 25.941 1.00 94.50 340 GLU A O 1
ATOM 2678 N N . ILE A 1 341 ? 3.235 10.694 25.053 1.00 94.50 341 ILE A N 1
ATOM 2679 C CA . ILE A 1 341 ? 3.396 9.242 24.911 1.00 94.50 341 ILE A CA 1
ATOM 2680 C C . ILE A 1 341 ? 4.479 8.954 23.873 1.00 94.50 341 ILE A C 1
ATOM 2682 O O . ILE A 1 341 ? 5.435 8.249 24.189 1.00 94.50 341 ILE A O 1
ATOM 2686 N N . PHE A 1 342 ? 4.378 9.533 22.674 1.00 93.31 342 PHE A N 1
ATOM 2687 C CA . PHE A 1 342 ? 5.343 9.359 21.588 1.00 93.31 342 PHE A CA 1
ATOM 2688 C C . PHE A 1 342 ? 6.780 9.634 22.055 1.00 93.31 342 PHE A C 1
ATOM 2690 O O . PHE A 1 342 ? 7.660 8.779 21.913 1.00 93.31 342 PHE A O 1
ATOM 2697 N N . HIS A 1 343 ? 7.008 10.780 22.700 1.00 92.19 343 HIS A N 1
ATOM 2698 C CA . HIS A 1 343 ? 8.327 11.168 23.203 1.00 92.19 343 HIS A CA 1
ATOM 2699 C C . HIS A 1 343 ? 8.851 10.266 24.325 1.00 92.19 343 HIS A C 1
ATOM 2701 O O . HIS A 1 343 ? 10.059 10.125 24.491 1.00 92.19 343 HIS A O 1
ATOM 2707 N N . ARG A 1 344 ? 7.975 9.619 25.092 1.00 94.31 344 ARG A N 1
ATOM 2708 C CA . ARG A 1 344 ? 8.393 8.706 26.161 1.00 94.31 344 ARG A CA 1
ATOM 2709 C C . ARG A 1 344 ? 8.810 7.336 25.634 1.00 94.31 344 ARG A C 1
ATOM 2711 O O . ARG A 1 344 ? 9.638 6.680 26.259 1.00 94.31 344 ARG A O 1
ATOM 2718 N N . ILE A 1 345 ? 8.228 6.897 24.517 1.00 93.25 345 ILE A N 1
ATOM 2719 C CA . ILE A 1 345 ? 8.289 5.491 24.091 1.00 93.25 345 ILE A CA 1
ATOM 2720 C C . ILE A 1 345 ? 9.116 5.265 22.825 1.00 93.25 345 ILE A C 1
ATOM 2722 O O . ILE A 1 345 ? 9.418 4.117 22.506 1.00 93.25 345 ILE A O 1
ATOM 2726 N N . HIS A 1 346 ? 9.524 6.324 22.115 1.00 85.31 346 HIS A N 1
ATOM 2727 C CA . HIS A 1 346 ? 10.191 6.211 20.809 1.00 85.31 346 HIS A CA 1
ATOM 2728 C C . HIS A 1 346 ? 11.465 5.341 20.817 1.00 85.31 346 HIS A C 1
ATOM 2730 O O . HIS A 1 346 ? 11.845 4.791 19.781 1.00 85.31 346 HIS A O 1
ATOM 2736 N N . GLY A 1 347 ? 12.145 5.236 21.966 1.00 85.44 347 GLY A N 1
ATOM 2737 C CA . GLY A 1 347 ? 13.381 4.466 22.145 1.00 85.44 347 GLY A CA 1
ATOM 2738 C C . GLY A 1 347 ? 13.176 3.016 22.590 1.00 85.44 347 GLY A C 1
ATOM 2739 O O . GLY A 1 347 ? 14.136 2.250 22.635 1.00 85.44 347 GLY A O 1
ATOM 2740 N N . GLU A 1 348 ? 11.950 2.615 22.918 1.00 93.25 348 GLU A N 1
ATOM 2741 C CA . GLU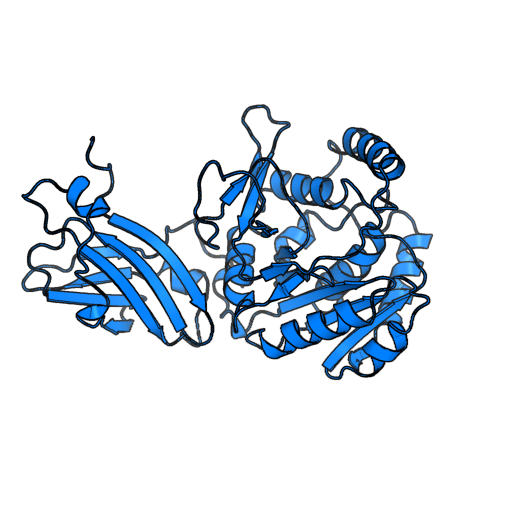 A 1 348 ? 11.651 1.255 23.366 1.00 93.25 348 GLU A CA 1
ATOM 2742 C C . GLU A 1 348 ? 11.811 0.220 22.223 1.00 93.25 348 GLU A C 1
ATOM 2744 O O . GLU A 1 348 ? 12.077 0.564 21.066 1.00 93.25 348 GLU A O 1
ATOM 2749 N N . CYS A 1 349 ? 11.666 -1.073 22.545 1.00 92.50 349 CYS A N 1
ATOM 2750 C CA . CYS A 1 349 ? 11.745 -2.179 21.578 1.00 92.50 349 CYS A CA 1
ATOM 2751 C C . CYS A 1 349 ? 10.847 -1.934 20.351 1.00 92.50 349 CYS A C 1
ATOM 2753 O O . CYS A 1 349 ? 9.768 -1.366 20.489 1.00 92.50 349 CYS A O 1
ATOM 2755 N N . ALA A 1 350 ? 11.258 -2.369 19.158 1.00 92.19 350 ALA A N 1
ATOM 2756 C CA . ALA A 1 350 ? 10.435 -2.197 17.962 1.00 92.19 350 ALA A CA 1
ATOM 2757 C C . ALA A 1 350 ? 9.161 -3.057 18.006 1.00 92.19 350 ALA A C 1
ATOM 2759 O O . ALA A 1 350 ? 8.091 -2.572 17.647 1.00 92.19 350 ALA A O 1
ATOM 2760 N N . TYR A 1 351 ? 9.253 -4.303 18.480 1.00 97.19 351 TYR A N 1
ATOM 2761 C CA . TYR A 1 351 ? 8.096 -5.191 18.531 1.00 97.19 351 TYR A CA 1
ATOM 2762 C C . TYR A 1 351 ? 7.048 -4.711 19.545 1.00 97.19 351 TYR A C 1
ATOM 2764 O O . TYR A 1 351 ? 7.363 -4.395 20.704 1.00 97.19 351 TYR A O 1
ATOM 2772 N N . ARG A 1 352 ? 5.782 -4.708 19.117 1.00 96.19 352 ARG A N 1
ATOM 2773 C CA . ARG A 1 352 ? 4.612 -4.448 19.963 1.00 96.19 352 ARG A CA 1
ATOM 2774 C C . ARG A 1 352 ? 3.508 -5.472 19.722 1.00 96.19 352 ARG A C 1
ATOM 2776 O O . ARG A 1 352 ? 3.038 -5.561 18.592 1.00 96.19 352 ARG A O 1
ATOM 2783 N N . PRO A 1 353 ? 3.033 -6.200 20.748 1.00 96.94 353 PRO A N 1
ATOM 2784 C CA . PRO A 1 353 ? 1.781 -6.932 20.617 1.00 96.94 353 PRO A CA 1
ATOM 2785 C C . PRO A 1 353 ? 0.600 -5.951 20.465 1.00 96.94 353 PRO A C 1
ATOM 2787 O O . PRO A 1 353 ? 0.706 -4.795 20.875 1.00 96.94 353 PRO A O 1
ATOM 2790 N N . PRO A 1 354 ? -0.552 -6.398 19.935 1.00 96.62 354 PRO A N 1
ATOM 2791 C CA . PRO A 1 354 ? -1.739 -5.553 19.787 1.00 96.62 354 PRO A CA 1
ATOM 2792 C C . PRO A 1 354 ? -2.474 -5.283 21.111 1.00 96.62 354 PRO A C 1
ATOM 2794 O O . PRO A 1 354 ? -3.515 -4.632 21.117 1.00 96.62 354 PRO A O 1
ATOM 2797 N N . TRP A 1 355 ? -1.945 -5.785 22.230 1.00 96.88 355 TRP A N 1
ATOM 2798 C CA . TRP A 1 355 ? -2.445 -5.637 23.595 1.00 96.88 355 TRP A CA 1
ATOM 2799 C C . TRP A 1 355 ? -1.284 -5.334 24.549 1.00 96.88 355 TRP A C 1
ATOM 2801 O O . TRP A 1 355 ? -0.123 -5.524 24.202 1.00 96.88 355 TRP A O 1
ATOM 2811 N N . ARG A 1 356 ? -1.580 -4.921 25.782 1.00 94.94 356 ARG A N 1
ATOM 2812 C CA . ARG A 1 356 ? -0.574 -4.640 26.822 1.00 94.94 356 ARG A CA 1
ATOM 2813 C C . ARG A 1 356 ? -0.686 -5.499 28.074 1.00 94.94 356 ARG A C 1
ATOM 2815 O O . ARG A 1 356 ? 0.266 -5.556 28.845 1.00 94.94 356 ARG A O 1
ATOM 2822 N N . ASP A 1 357 ? -1.821 -6.154 28.273 1.00 96.19 357 ASP A N 1
ATOM 2823 C CA . ASP A 1 357 ? -2.090 -6.968 29.453 1.00 96.19 357 ASP A CA 1
ATOM 2824 C C . ASP A 1 357 ? -3.028 -8.144 29.133 1.00 96.19 357 ASP A C 1
ATOM 2826 O O . ASP A 1 357 ? -3.585 -8.260 28.034 1.00 96.19 357 ASP A O 1
ATOM 2830 N N . ASP A 1 358 ? -3.204 -9.022 30.120 1.00 97.62 358 ASP A N 1
ATOM 2831 C CA . ASP A 1 358 ? -4.022 -10.232 30.013 1.00 97.62 358 ASP A CA 1
ATOM 2832 C C . ASP A 1 358 ? -5.515 -9.944 29.804 1.00 97.62 358 ASP A C 1
ATOM 2834 O O . ASP A 1 358 ? -6.269 -10.801 29.332 1.00 97.62 358 ASP A O 1
ATOM 2838 N N . THR A 1 359 ? -5.991 -8.761 30.179 1.00 97.31 359 THR A N 1
ATOM 2839 C CA . THR A 1 359 ? -7.380 -8.355 29.940 1.00 97.31 359 THR A CA 1
ATOM 2840 C C . THR A 1 359 ? -7.558 -7.983 28.475 1.00 97.31 359 THR A C 1
ATOM 2842 O O . THR A 1 359 ? -8.489 -8.459 27.824 1.00 97.31 359 THR A O 1
ATOM 2845 N N . GLN A 1 360 ? -6.627 -7.207 27.927 1.00 97.25 360 GLN A N 1
ATOM 2846 C CA . GLN A 1 360 ? -6.626 -6.795 26.532 1.00 97.25 360 GLN A CA 1
ATOM 2847 C C . GLN A 1 360 ? -6.463 -7.987 25.574 1.00 97.25 360 GLN A C 1
ATOM 2849 O O . GLN A 1 360 ? -7.221 -8.083 24.611 1.00 97.25 360 GLN A O 1
ATOM 2854 N N . ILE A 1 361 ? -5.569 -8.949 25.842 1.00 97.62 361 ILE A N 1
ATOM 2855 C CA . ILE A 1 361 ? -5.460 -10.147 24.980 1.00 97.62 361 ILE A CA 1
ATOM 2856 C C . ILE A 1 361 ? -6.740 -10.994 25.001 1.00 97.62 361 ILE A C 1
ATOM 2858 O O . ILE A 1 361 ? -7.149 -11.516 23.964 1.00 97.62 361 ILE A O 1
ATOM 2862 N N . ARG A 1 362 ? -7.400 -11.129 26.162 1.00 98.00 362 ARG A N 1
ATOM 2863 C CA . ARG A 1 362 ? -8.682 -11.844 26.270 1.00 98.00 362 ARG A CA 1
ATOM 2864 C C . ARG A 1 362 ? -9.766 -11.134 25.468 1.00 98.00 362 ARG A C 1
ATOM 2866 O O . ARG A 1 362 ? -10.410 -11.778 24.647 1.00 98.00 362 ARG A O 1
ATOM 2873 N N . ARG A 1 363 ? -9.875 -9.810 25.622 1.00 97.81 363 ARG A N 1
ATOM 2874 C CA . ARG A 1 363 ? -10.786 -8.974 24.833 1.00 97.81 363 ARG A CA 1
ATOM 2875 C C . ARG A 1 363 ? -10.561 -9.156 23.335 1.00 97.81 363 ARG A C 1
ATOM 2877 O O . ARG A 1 363 ? -11.517 -9.432 22.622 1.00 97.81 363 ARG A O 1
ATOM 2884 N N . LEU A 1 364 ? -9.319 -9.036 22.863 1.00 97.88 364 LEU A N 1
ATOM 2885 C CA . LEU A 1 364 ? -9.015 -9.166 21.437 1.00 97.88 364 LEU A CA 1
ATOM 2886 C C . LEU A 1 364 ? -9.399 -10.556 20.915 1.00 97.88 364 LEU A C 1
ATOM 2888 O O . LEU A 1 364 ? -10.007 -10.662 19.857 1.00 97.88 364 LEU A O 1
ATOM 2892 N N . ARG A 1 365 ? -9.107 -11.625 21.667 1.00 97.19 365 ARG A N 1
ATOM 2893 C CA . ARG A 1 365 ? -9.505 -12.994 21.295 1.00 97.19 365 ARG A CA 1
ATOM 2894 C C . ARG A 1 365 ? -11.018 -13.155 21.186 1.00 97.19 365 ARG A C 1
ATOM 2896 O O . ARG A 1 365 ? -11.482 -13.826 20.267 1.00 97.19 365 ARG A O 1
ATOM 2903 N N . ASP A 1 366 ? -11.773 -12.562 22.103 1.00 98.06 366 ASP A N 1
ATOM 2904 C CA . ASP A 1 366 ? -13.233 -12.604 22.056 1.00 98.06 366 ASP A CA 1
ATOM 2905 C C . ASP A 1 366 ? -13.781 -11.786 20.879 1.00 98.06 366 ASP A C 1
ATOM 2907 O O . ASP A 1 366 ? -14.671 -12.267 20.181 1.00 98.06 366 ASP A O 1
ATOM 2911 N N . GLU A 1 367 ? -13.202 -10.617 20.587 1.00 98.12 367 GLU A N 1
ATOM 2912 C CA . GLU A 1 367 ? -13.534 -9.809 19.404 1.00 98.12 367 GLU A CA 1
ATOM 2913 C C . GLU A 1 367 ? -13.222 -10.565 18.096 1.00 98.12 367 GLU A C 1
ATOM 2915 O O . GLU A 1 367 ? -14.050 -10.591 17.190 1.00 98.12 367 GLU A O 1
ATOM 2920 N N . MET A 1 368 ? -12.092 -11.276 18.000 1.00 97.88 368 MET A N 1
ATOM 2921 C CA . MET A 1 368 ? -11.761 -12.075 16.807 1.00 97.88 368 MET A CA 1
ATOM 2922 C C . MET A 1 368 ? -12.766 -13.198 16.534 1.00 97.88 368 MET A C 1
ATOM 2924 O O . MET A 1 368 ? -13.028 -13.514 15.378 1.00 97.88 368 MET A O 1
ATOM 2928 N N . ARG A 1 369 ? -13.372 -13.781 17.577 1.00 97.00 369 ARG A N 1
ATOM 2929 C CA . ARG A 1 369 ? -14.439 -14.792 17.430 1.00 97.00 369 ARG A CA 1
ATOM 2930 C C . ARG A 1 369 ? -15.762 -14.201 16.945 1.00 97.00 369 ARG A C 1
ATOM 2932 O O . ARG A 1 369 ? -16.642 -14.954 16.538 1.00 97.00 369 ARG A O 1
ATOM 2939 N N . GLN A 1 370 ? -15.922 -12.883 17.034 1.00 97.31 370 GLN A N 1
ATOM 2940 C CA . GLN A 1 370 ? -17.129 -12.171 16.619 1.00 97.31 370 GLN A CA 1
ATOM 2941 C C . GLN A 1 370 ? -17.054 -11.665 15.180 1.00 97.31 370 GLN A C 1
ATOM 2943 O O . GLN A 1 370 ? -18.074 -11.203 14.675 1.00 97.31 370 GLN A O 1
ATOM 2948 N N . VAL A 1 371 ? -15.896 -11.764 14.517 1.00 97.69 371 VAL A N 1
ATOM 2949 C CA . VAL A 1 371 ? -15.767 -11.419 13.099 1.00 97.69 371 VAL A CA 1
ATOM 2950 C C . VAL A 1 371 ? -16.692 -12.318 12.281 1.00 97.69 371 VAL A C 1
ATOM 2952 O O . VAL A 1 371 ? -16.634 -13.545 12.382 1.00 97.69 371 VAL A O 1
ATOM 2955 N N . ARG A 1 372 ? -17.563 -11.710 11.472 1.00 94.44 372 ARG A N 1
ATOM 2956 C CA . ARG A 1 372 ? -18.518 -12.425 10.613 1.00 94.44 372 ARG A CA 1
ATOM 2957 C C . ARG A 1 372 ? -18.241 -12.122 9.157 1.00 94.44 372 ARG A C 1
ATOM 2959 O O . ARG A 1 372 ? -18.100 -10.956 8.800 1.00 94.44 372 ARG A O 1
ATOM 2966 N N . ARG A 1 373 ? -18.235 -13.159 8.324 1.00 93.62 373 ARG A N 1
ATOM 2967 C CA . ARG A 1 373 ? -18.298 -13.014 6.869 1.00 93.62 373 ARG A CA 1
ATOM 2968 C C . ARG A 1 373 ? -19.756 -12.809 6.454 1.00 93.62 373 ARG A C 1
ATOM 2970 O O . ARG A 1 373 ? -20.602 -13.599 6.876 1.00 93.62 373 ARG A O 1
ATOM 2977 N N . GLN A 1 374 ? -20.021 -11.750 5.696 1.00 87.81 374 GLN A N 1
ATOM 2978 C CA . GLN A 1 374 ? -21.348 -11.393 5.179 1.00 87.81 374 GLN A CA 1
ATOM 2979 C C . GLN A 1 374 ? -21.645 -12.051 3.834 1.00 87.81 374 GLN A C 1
ATOM 2981 O O . GLN A 1 374 ? -20.697 -12.214 3.024 1.00 87.81 374 GLN A O 1
#